Protein AF-R6DGB6-F1 (afdb_monomer)

Sequence (273 aa):
MIRKLSKTEYEQAASLALNVYIQCGAEDFNEEGVKSFKSFIFSEQLMNELVIYGAFEDKNLVGIMGTKHEGKHLSLFFIRKEYQCKGIGKQLFCFAISDCPVDEMSVNSSTYAIRFYQSLGFEKTNEKQCTNGIIYTPMIFKRTTRISSIAPCGMDCALCHAFQNAKKPCPGCRSQSGEVRKSCQNCIILSCDKKKYYCFECSTFPCKRLKTLDARYRTKYNMSMIMNLTFIKEKGEENFLIWQNHKYTCPKCGKLRTVHHDYCIHCKQQKLT

pLDDT: mean 93.47, std 5.71, range [48.5, 98.69]

Radius of gyration: 21.08 Å; Cα contacts (8 Å, |Δi|>4): 459; chains: 1; bounding box: 50×39×64 Å

Structure (mmCIF, N/CA/C/O backbone):
data_AF-R6DGB6-F1
#
_entry.id   AF-R6DGB6-F1
#
loop_
_atom_site.group_PDB
_atom_site.id
_atom_site.type_symbol
_atom_site.label_atom_id
_atom_site.label_alt_id
_atom_site.label_comp_id
_atom_site.label_asym_id
_atom_site.label_entity_id
_atom_site.label_seq_id
_atom_site.pdbx_PDB_ins_code
_atom_site.Cartn_x
_atom_site.Cartn_y
_atom_site.Cartn_z
_atom_site.occupancy
_atom_site.B_iso_or_equiv
_atom_site.auth_seq_id
_atom_site.auth_comp_id
_atom_site.auth_asym_id
_atom_site.auth_atom_id
_atom_site.pdbx_PDB_model_num
ATOM 1 N N . MET A 1 1 ? -10.045 -14.515 -0.232 1.00 92.00 1 MET A N 1
ATOM 2 C CA . MET A 1 1 ? -10.944 -13.557 -0.928 1.00 92.00 1 MET A CA 1
ATOM 3 C C . MET A 1 1 ? -11.081 -12.293 -0.089 1.00 92.00 1 MET A C 1
ATOM 5 O O . MET A 1 1 ? -11.127 -12.417 1.125 1.00 92.00 1 MET A O 1
ATOM 9 N N . ILE A 1 2 ? -11.153 -11.104 -0.696 1.00 96.31 2 ILE A N 1
ATOM 10 C CA . ILE A 1 2 ? -11.447 -9.843 0.009 1.00 96.31 2 ILE A CA 1
ATOM 11 C C . ILE A 1 2 ? -12.678 -9.204 -0.622 1.00 96.31 2 ILE A C 1
ATOM 13 O O . ILE A 1 2 ? -12.795 -9.206 -1.847 1.00 96.31 2 ILE A O 1
ATOM 17 N N . ARG A 1 3 ? -13.589 -8.688 0.207 1.00 97.25 3 ARG A N 1
ATOM 18 C CA . ARG A 1 3 ? -14.784 -7.965 -0.243 1.00 97.25 3 ARG A CA 1
ATOM 19 C C . ARG A 1 3 ? -15.327 -7.035 0.835 1.00 97.25 3 ARG A C 1
ATOM 21 O O . ARG A 1 3 ? -15.003 -7.184 2.011 1.00 97.25 3 ARG A O 1
ATOM 28 N N . LYS A 1 4 ? -16.210 -6.126 0.432 1.00 98.00 4 LYS A N 1
ATOM 29 C CA . LYS A 1 4 ? -17.067 -5.371 1.350 1.00 98.00 4 LYS A CA 1
ATOM 30 C C . LYS A 1 4 ? -18.041 -6.318 2.068 1.00 98.00 4 LYS A C 1
ATOM 32 O O . LYS A 1 4 ? -18.515 -7.294 1.476 1.00 98.00 4 LYS A O 1
ATOM 37 N N . LEU A 1 5 ? -18.285 -6.063 3.348 1.00 98.25 5 LEU A N 1
ATOM 38 C CA . LEU A 1 5 ? -19.237 -6.807 4.168 1.00 98.25 5 LEU A CA 1
ATOM 39 C C . LEU A 1 5 ? -20.630 -6.188 4.064 1.00 98.25 5 LEU A C 1
ATOM 41 O O . LEU A 1 5 ? -20.781 -4.967 3.985 1.00 98.25 5 LEU A O 1
ATOM 45 N N . SER A 1 6 ? -21.644 -7.043 4.089 1.00 97.19 6 SER A N 1
ATOM 46 C CA . SER A 1 6 ? -23.030 -6.639 4.308 1.00 97.19 6 SER A CA 1
ATOM 47 C C . SER A 1 6 ? -23.274 -6.346 5.792 1.00 97.19 6 SER A C 1
ATOM 49 O O . SER A 1 6 ? -22.548 -6.839 6.657 1.00 97.19 6 SER A O 1
ATOM 51 N N . LYS A 1 7 ? -24.315 -5.567 6.110 1.00 95.38 7 LYS A N 1
ATOM 52 C CA . LYS A 1 7 ? -24.651 -5.224 7.504 1.00 95.38 7 LYS A CA 1
ATOM 53 C C . LYS A 1 7 ? -24.936 -6.455 8.371 1.00 95.38 7 LYS A C 1
ATOM 55 O O . LYS A 1 7 ? -24.548 -6.478 9.531 1.00 95.38 7 LYS A O 1
ATOM 60 N N . THR A 1 8 ? -25.499 -7.516 7.793 1.00 96.44 8 THR A N 1
ATOM 61 C CA . THR A 1 8 ? -25.748 -8.795 8.483 1.00 96.44 8 THR A CA 1
ATOM 62 C C . THR A 1 8 ? -24.472 -9.506 8.948 1.00 96.44 8 THR A C 1
ATOM 64 O O . THR A 1 8 ? -24.538 -10.414 9.763 1.00 96.44 8 THR A O 1
ATOM 67 N N . GLU A 1 9 ? -23.298 -9.109 8.448 1.00 97.31 9 GLU A N 1
ATOM 68 C CA . GLU A 1 9 ? -22.001 -9.688 8.825 1.00 97.31 9 GLU A CA 1
ATOM 69 C C . GLU A 1 9 ? -21.253 -8.844 9.876 1.00 97.31 9 GLU A C 1
ATOM 71 O O . GLU A 1 9 ? -20.151 -9.204 10.298 1.00 97.31 9 GLU A O 1
ATOM 76 N N . TYR A 1 10 ? -21.814 -7.707 10.308 1.00 97.56 10 TYR A N 1
ATOM 77 C CA . TYR A 1 10 ? -21.118 -6.764 11.191 1.00 97.56 10 TYR A CA 1
ATOM 78 C C . TYR A 1 10 ? -20.929 -7.315 12.606 1.00 97.56 10 TYR A C 1
ATOM 80 O O . TYR A 1 10 ? -19.899 -7.047 13.221 1.00 97.56 10 TYR A O 1
ATOM 88 N N . GLU A 1 11 ? -21.846 -8.147 13.095 1.00 96.44 11 GLU A N 1
ATOM 89 C CA . GLU A 1 11 ? -21.695 -8.828 14.386 1.00 96.44 11 GLU A CA 1
ATOM 90 C C . GLU A 1 11 ? -20.501 -9.801 14.379 1.00 96.44 11 GLU A C 1
ATOM 92 O O . GLU A 1 11 ? -19.708 -9.850 15.327 1.00 96.44 11 GLU A O 1
ATOM 97 N N . GLN A 1 12 ? -20.297 -10.519 13.267 1.00 97.06 12 GLN A N 1
ATOM 98 C CA . GLN A 1 12 ? -19.131 -11.387 13.087 1.00 97.06 12 GLN A CA 1
ATOM 99 C C . GLN A 1 12 ? -17.833 -10.565 13.037 1.00 97.06 12 GLN A C 1
ATOM 101 O O . GLN A 1 12 ? -16.815 -10.970 13.607 1.00 97.06 12 GLN A O 1
ATOM 106 N N . ALA A 1 13 ? -17.864 -9.397 12.388 1.00 98.00 13 ALA A N 1
ATOM 107 C CA . ALA A 1 13 ? -16.740 -8.467 12.349 1.00 98.00 13 ALA A CA 1
ATOM 108 C C . ALA A 1 13 ? -16.413 -7.900 13.743 1.00 98.00 13 ALA A C 1
ATOM 110 O O . ALA A 1 13 ? -15.252 -7.940 14.148 1.00 98.00 13 ALA A O 1
ATOM 111 N N . ALA A 1 14 ? -17.415 -7.445 14.501 1.00 97.81 14 ALA A N 1
ATOM 112 C CA . ALA A 1 14 ? -17.258 -6.972 15.878 1.00 97.81 14 ALA A CA 1
ATOM 113 C C . ALA A 1 14 ? -16.652 -8.057 16.779 1.00 97.81 14 ALA A C 1
ATOM 115 O O . ALA A 1 14 ? -15.667 -7.816 17.479 1.00 97.81 14 ALA A O 1
ATOM 116 N N . SER A 1 15 ? -17.165 -9.285 16.681 1.00 97.56 15 SER A N 1
ATOM 117 C CA . SER A 1 15 ? -16.638 -10.440 17.413 1.00 97.56 15 SER A CA 1
ATOM 118 C C . SER A 1 15 ? -15.169 -10.722 17.073 1.00 97.56 15 SER A C 1
ATOM 120 O O . SER A 1 15 ? -14.357 -10.978 17.964 1.00 97.56 15 SER A O 1
ATOM 122 N N . LEU A 1 16 ? -14.784 -10.650 15.793 1.00 97.88 16 LEU A N 1
ATOM 123 C CA . LEU A 1 16 ? -13.382 -10.790 15.382 1.00 97.88 16 LEU A CA 1
ATOM 124 C C . LEU A 1 16 ? -12.524 -9.652 15.945 1.00 97.88 16 LEU A C 1
ATOM 126 O O . LEU A 1 16 ? -11.457 -9.919 16.500 1.00 97.88 16 LEU A O 1
ATOM 130 N N . ALA A 1 17 ? -12.991 -8.407 15.829 1.00 97.50 17 ALA A N 1
ATOM 131 C CA . ALA A 1 17 ? -12.290 -7.222 16.312 1.00 97.50 17 ALA A CA 1
ATOM 132 C C . ALA A 1 17 ? -11.988 -7.329 17.808 1.00 97.50 17 ALA A C 1
ATOM 134 O O . ALA A 1 17 ? -10.840 -7.153 18.206 1.00 97.50 17 ALA A O 1
ATOM 135 N N . LEU A 1 18 ? -12.987 -7.694 18.619 1.00 96.75 18 LEU A N 1
ATOM 136 C CA . LEU A 1 18 ? -12.828 -7.865 20.061 1.00 96.75 18 LEU A CA 1
ATOM 137 C C . LEU A 1 18 ? -11.791 -8.932 20.407 1.00 96.75 18 LEU A C 1
ATOM 139 O O . LEU A 1 18 ? -10.918 -8.694 21.239 1.00 96.75 18 LEU A O 1
ATOM 143 N N . ASN A 1 19 ? -11.873 -10.095 19.757 1.00 95.38 19 ASN A N 1
ATOM 144 C CA . ASN A 1 19 ? -10.952 -11.200 20.011 1.00 95.38 19 ASN A CA 1
ATOM 145 C C . ASN A 1 19 ? -9.499 -10.795 19.730 1.00 95.38 19 ASN A C 1
ATOM 147 O O . ASN A 1 19 ? -8.621 -11.030 20.559 1.00 95.38 19 ASN A O 1
ATOM 151 N N . VAL A 1 20 ? -9.242 -10.144 18.591 1.00 95.06 20 VAL A N 1
ATOM 152 C CA . VAL A 1 20 ? -7.889 -9.684 18.242 1.00 95.06 20 VAL A CA 1
ATOM 153 C C . VAL A 1 20 ? -7.446 -8.533 19.146 1.00 95.06 20 VAL A C 1
ATOM 155 O O . VAL A 1 20 ? -6.293 -8.512 19.571 1.00 95.06 20 VAL A O 1
ATOM 158 N N . TYR A 1 21 ? -8.346 -7.603 19.478 1.00 93.31 21 TYR A N 1
ATOM 159 C CA . TYR A 1 21 ? -8.066 -6.487 20.382 1.00 93.31 21 TYR A CA 1
ATOM 160 C C . TYR A 1 21 ? -7.577 -6.991 21.745 1.00 93.31 21 TYR A C 1
ATOM 162 O O . TYR A 1 21 ? -6.499 -6.599 22.183 1.00 93.31 21 TYR A O 1
ATOM 170 N N . ILE A 1 22 ? -8.287 -7.946 22.356 1.00 91.88 22 ILE A N 1
ATOM 171 C CA . ILE A 1 22 ? -7.902 -8.538 23.646 1.00 91.88 22 ILE A CA 1
ATOM 172 C C . ILE A 1 22 ? -6.571 -9.301 23.546 1.00 91.88 22 ILE A C 1
ATOM 174 O O . ILE A 1 22 ? -5.709 -9.151 24.407 1.00 91.88 22 ILE A O 1
ATOM 178 N N . GLN A 1 23 ? -6.378 -10.106 22.498 1.00 89.81 23 GLN A N 1
ATOM 179 C CA . GLN A 1 23 ? -5.191 -10.962 22.369 1.00 89.81 23 GLN A CA 1
ATOM 180 C C . GLN A 1 23 ? -3.901 -10.212 22.011 1.00 89.81 23 GLN A C 1
ATOM 182 O O . GLN A 1 23 ? -2.813 -10.691 22.339 1.00 89.81 23 GLN A O 1
ATOM 187 N N . CYS A 1 24 ? -3.997 -9.099 21.280 1.00 83.75 24 CYS A N 1
ATOM 188 C CA . CYS A 1 24 ? -2.837 -8.415 20.697 1.00 83.75 24 CYS A CA 1
ATOM 189 C C . CYS A 1 24 ? -2.614 -6.993 21.225 1.00 83.75 24 CYS A C 1
ATOM 191 O O . CYS A 1 24 ? -1.554 -6.434 20.960 1.00 83.75 24 CYS A O 1
ATOM 193 N N . GLY A 1 25 ? -3.584 -6.396 21.921 1.00 78.69 25 GLY A N 1
ATOM 194 C CA . GLY A 1 25 ? -3.533 -4.992 22.336 1.00 78.69 25 GLY A CA 1
ATOM 195 C C . GLY A 1 25 ? -3.383 -4.759 23.837 1.00 78.69 25 GLY A C 1
ATOM 196 O O . GLY A 1 25 ? -3.519 -3.619 24.251 1.00 78.69 25 GLY A O 1
ATOM 197 N N . ALA A 1 26 ? -3.123 -5.789 24.649 1.00 81.38 26 ALA A N 1
ATOM 198 C CA . ALA A 1 26 ? -3.177 -5.701 26.115 1.00 81.38 26 ALA A CA 1
ATOM 199 C C . ALA A 1 26 ? -2.292 -4.601 26.742 1.00 81.38 26 ALA A C 1
ATOM 201 O O . ALA A 1 26 ? -2.599 -4.117 27.823 1.00 81.38 26 ALA A O 1
ATOM 202 N N . GLU A 1 27 ? -1.214 -4.185 26.072 1.00 88.38 27 GLU A N 1
ATOM 203 C CA . GLU A 1 27 ? -0.349 -3.081 26.524 1.00 88.38 27 GLU A CA 1
ATOM 204 C C . GLU A 1 27 ? -0.919 -1.684 26.213 1.00 88.38 27 GLU A C 1
ATOM 206 O O . GLU A 1 27 ? -0.436 -0.680 26.735 1.00 88.38 27 GLU A O 1
ATOM 211 N N . ASP A 1 28 ? -1.930 -1.607 25.346 1.00 92.56 28 ASP A N 1
ATOM 212 C CA . ASP A 1 28 ? -2.493 -0.373 24.802 1.00 92.56 28 ASP A CA 1
ATOM 213 C C . ASP A 1 28 ? -3.897 -0.054 25.358 1.00 92.56 28 ASP A C 1
ATOM 215 O O . ASP A 1 28 ? -4.571 0.843 24.852 1.00 92.56 28 ASP A O 1
ATOM 219 N N . PHE A 1 29 ? -4.372 -0.756 26.390 1.00 92.62 29 PHE A N 1
ATOM 220 C CA . PHE A 1 29 ? -5.621 -0.406 27.071 1.00 92.62 29 PHE A CA 1
ATOM 221 C C . PHE A 1 29 ? -5.685 -0.902 28.517 1.00 92.62 29 PHE A C 1
ATOM 223 O O . PHE A 1 29 ? -5.025 -1.866 28.895 1.00 92.62 29 PHE A O 1
ATOM 230 N N . ASN A 1 30 ? -6.537 -0.266 29.319 1.00 92.94 30 ASN A N 1
ATOM 231 C CA . ASN A 1 30 ? -6.947 -0.746 30.641 1.00 92.94 30 ASN A CA 1
ATOM 232 C C . ASN A 1 30 ? -8.402 -1.273 30.607 1.00 92.94 30 ASN A C 1
ATOM 234 O O . ASN A 1 30 ? -9.016 -1.380 29.543 1.00 92.94 30 ASN A O 1
ATOM 238 N N . GLU A 1 31 ? -8.985 -1.590 31.767 1.00 93.75 31 GLU A N 1
ATOM 239 C CA . GLU A 1 31 ? -10.377 -2.064 31.854 1.00 93.75 31 GLU A CA 1
ATOM 240 C C . GLU A 1 31 ? -11.405 -1.077 31.279 1.00 93.75 31 GLU A C 1
ATOM 242 O O . GLU A 1 31 ? -12.382 -1.492 30.652 1.00 93.75 31 GLU A O 1
ATOM 247 N N . GLU A 1 32 ? -11.190 0.225 31.478 1.00 95.81 32 GLU A N 1
ATOM 248 C CA . GLU A 1 32 ? -12.015 1.281 30.890 1.00 95.81 32 GLU A CA 1
ATOM 249 C C . GLU A 1 32 ? -11.895 1.267 29.363 1.00 95.81 32 GLU A C 1
ATOM 251 O O . GLU A 1 32 ? -12.911 1.300 28.674 1.00 95.81 32 GLU A O 1
ATOM 256 N N . GLY A 1 33 ? -10.683 1.106 28.827 1.00 94.94 33 GLY A N 1
ATOM 257 C CA . GLY A 1 33 ? -10.440 0.990 27.391 1.00 94.94 33 GLY A CA 1
ATOM 258 C C . GLY A 1 33 ? -11.156 -0.202 26.761 1.00 94.94 33 GLY A C 1
ATOM 259 O O . GLY A 1 33 ? -11.795 -0.059 25.717 1.00 94.94 33 GLY A O 1
ATOM 260 N N . VAL A 1 34 ? -11.153 -1.360 27.430 1.00 94.62 34 VAL A N 1
ATOM 261 C CA . VAL A 1 34 ? -11.919 -2.538 26.984 1.00 94.62 34 VAL A CA 1
ATOM 262 C C . VAL A 1 34 ? -13.420 -2.250 26.968 1.00 94.62 34 VAL A C 1
ATOM 264 O O . VAL A 1 34 ? -14.096 -2.619 26.005 1.00 94.62 34 VAL A O 1
ATOM 267 N N . LYS A 1 35 ? -13.956 -1.594 28.006 1.00 96.50 35 LYS A N 1
ATOM 268 C CA . LYS A 1 35 ? -15.375 -1.200 28.059 1.00 96.50 35 LYS A CA 1
ATOM 269 C C . LYS A 1 35 ? -15.708 -0.223 26.930 1.00 96.50 35 LYS A C 1
ATOM 271 O O . LYS A 1 35 ? -16.653 -0.472 26.188 1.00 96.50 35 LYS A O 1
ATOM 276 N N . SER A 1 36 ? -14.893 0.813 26.740 1.00 95.88 36 SER A N 1
ATOM 277 C CA . SER A 1 36 ? -15.035 1.808 25.673 1.00 95.88 36 SER A CA 1
ATOM 278 C C . SER A 1 36 ? -15.036 1.168 24.284 1.00 95.88 36 SER A C 1
ATOM 280 O O . SER A 1 36 ? -15.916 1.449 23.469 1.00 95.88 36 SER A O 1
ATOM 282 N N . PHE A 1 37 ? -14.098 0.253 24.017 1.00 96.19 37 PHE A N 1
ATOM 283 C CA . PHE A 1 37 ? -14.026 -0.445 22.735 1.00 96.19 37 PHE A CA 1
ATOM 28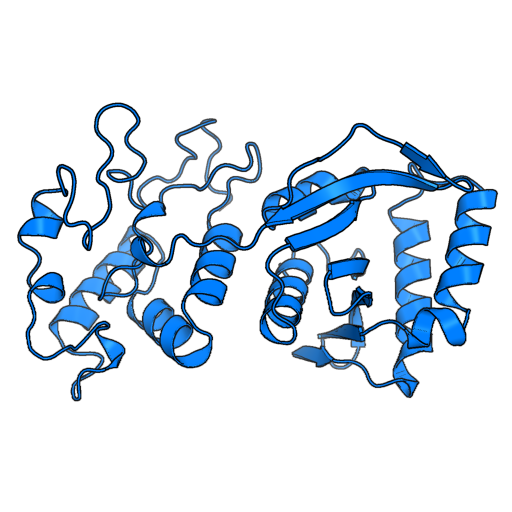4 C C . PHE A 1 37 ? -15.229 -1.371 22.505 1.00 96.19 37 PHE A C 1
ATOM 286 O O . PHE A 1 37 ? -15.792 -1.369 21.411 1.00 96.19 37 PHE A O 1
ATOM 293 N N . LYS A 1 38 ? -15.675 -2.115 23.531 1.00 96.94 38 LYS A N 1
ATOM 294 C CA . LYS A 1 38 ? -16.888 -2.950 23.458 1.00 96.94 38 LYS A CA 1
ATOM 295 C C . LYS A 1 38 ? -18.136 -2.119 23.159 1.00 96.94 38 LYS A C 1
ATOM 297 O O . LYS A 1 38 ? -18.895 -2.485 22.266 1.00 96.94 38 LYS A O 1
ATOM 302 N N . SER A 1 39 ? -18.320 -0.997 23.854 1.00 97.00 39 SER A N 1
ATOM 303 C CA . SER A 1 39 ? -19.445 -0.083 23.615 1.00 97.00 39 SER A CA 1
ATOM 304 C C . SER A 1 39 ? -19.460 0.451 22.183 1.00 97.00 39 SER A C 1
ATOM 306 O O . SER A 1 39 ? -20.529 0.627 21.609 1.00 97.00 39 SER A O 1
ATOM 308 N N . PHE A 1 40 ? -18.287 0.668 21.579 1.00 96.81 40 PHE A N 1
ATOM 309 C CA . PHE A 1 40 ? -18.181 1.056 20.175 1.00 96.81 40 PHE A CA 1
ATOM 310 C C . PHE A 1 40 ? -18.580 -0.077 19.217 1.00 96.81 40 PHE A C 1
ATOM 312 O O . PHE A 1 40 ? -19.495 0.101 18.416 1.00 96.81 40 PHE A O 1
ATOM 319 N N . ILE A 1 41 ? -17.926 -1.241 19.292 1.00 96.81 41 ILE A N 1
ATOM 320 C CA . ILE A 1 41 ? -18.099 -2.317 18.294 1.00 96.81 41 ILE A CA 1
ATOM 321 C C . ILE A 1 41 ? -19.451 -3.037 18.375 1.00 96.81 41 ILE A C 1
ATOM 323 O O . ILE A 1 41 ? -19.840 -3.687 17.409 1.00 96.81 41 ILE A O 1
ATOM 327 N N . PHE A 1 42 ? -20.156 -2.942 19.506 1.00 96.19 42 PHE A N 1
ATOM 328 C CA . PHE A 1 42 ? -21.508 -3.487 19.670 1.00 96.19 42 PHE A CA 1
ATOM 329 C C . PHE A 1 42 ? -22.608 -2.419 19.590 1.00 96.19 42 PHE A C 1
ATOM 331 O O . PHE A 1 42 ? -23.783 -2.744 19.736 1.00 96.19 42 PHE A O 1
ATOM 338 N N . SER A 1 43 ? -22.259 -1.156 19.326 1.00 97.00 43 SER A N 1
ATOM 339 C CA . SER A 1 43 ? -23.247 -0.128 19.002 1.00 97.00 43 SER A CA 1
ATOM 340 C C . SER A 1 43 ? -23.638 -0.235 17.534 1.00 97.00 43 SER A C 1
ATOM 342 O O . SER A 1 43 ? -22.829 0.029 16.644 1.00 97.00 43 SER A O 1
ATOM 344 N N . GLU A 1 44 ? -24.897 -0.588 17.275 1.00 94.38 44 GLU A N 1
ATOM 345 C CA . GLU A 1 44 ? -25.438 -0.656 15.916 1.00 94.38 44 GLU A CA 1
ATOM 346 C C . GLU A 1 44 ? -25.309 0.689 15.191 1.00 94.38 44 GLU A C 1
ATOM 348 O O . GLU A 1 44 ? -24.875 0.725 14.041 1.00 94.38 44 GLU A O 1
ATOM 353 N N . GLN A 1 45 ? -25.610 1.799 15.873 1.00 95.75 45 GLN A N 1
ATOM 354 C CA . GLN A 1 45 ? -25.499 3.145 15.310 1.00 95.75 45 GLN A CA 1
ATOM 355 C C . GLN A 1 45 ? -24.070 3.436 14.833 1.00 95.75 45 GLN A C 1
ATOM 357 O O . GLN A 1 45 ? -23.867 3.769 13.666 1.00 95.75 45 GLN A O 1
ATOM 362 N N . LEU A 1 46 ? -23.076 3.251 15.709 1.00 96.25 46 LEU A N 1
ATOM 363 C CA . LEU A 1 46 ? -21.677 3.569 15.401 1.00 96.25 46 LEU A CA 1
ATOM 364 C C . LEU A 1 46 ? -21.089 2.609 14.364 1.00 96.25 46 LEU A C 1
ATOM 366 O O . LEU A 1 46 ? -20.358 3.029 13.468 1.00 96.25 46 LEU A O 1
ATOM 370 N N . MET A 1 47 ? -21.425 1.320 14.446 1.00 97.25 47 MET A N 1
ATOM 371 C CA . MET A 1 47 ? -21.009 0.342 13.445 1.00 97.25 47 MET A CA 1
ATOM 372 C C . MET A 1 47 ? -21.645 0.637 12.086 1.00 97.25 47 MET A C 1
ATOM 374 O O . MET A 1 47 ? -20.989 0.462 11.059 1.00 97.25 47 MET A O 1
ATOM 378 N N . ASN A 1 48 ? -22.884 1.131 12.043 1.00 95.25 48 ASN A N 1
ATOM 379 C CA . ASN A 1 48 ? -23.565 1.437 10.789 1.00 95.25 48 ASN A CA 1
ATOM 380 C C . ASN A 1 48 ? -22.956 2.616 10.021 1.00 95.25 48 ASN A C 1
ATOM 382 O O . ASN A 1 48 ? -23.032 2.605 8.788 1.00 95.25 48 ASN A O 1
ATOM 386 N N . GLU A 1 49 ? -22.270 3.534 10.701 1.00 96.25 49 GLU A N 1
ATOM 387 C CA . GLU A 1 49 ? -21.465 4.598 10.083 1.00 96.25 49 GLU A CA 1
ATOM 388 C C . GLU A 1 49 ? -20.212 4.066 9.366 1.00 96.25 49 GLU A C 1
ATOM 390 O O . GLU A 1 49 ? -19.616 4.762 8.539 1.00 96.25 49 GLU A O 1
ATOM 395 N N . LEU A 1 50 ? -19.796 2.829 9.661 1.00 97.81 50 LEU A N 1
ATOM 396 C CA . LEU A 1 50 ? -18.617 2.225 9.056 1.00 97.81 50 LEU A CA 1
ATOM 397 C C . LEU A 1 50 ? -18.934 1.567 7.710 1.00 97.81 50 LEU A C 1
ATOM 399 O O . LEU A 1 50 ? -19.924 0.842 7.537 1.00 97.81 50 LEU A O 1
ATOM 403 N N . VAL A 1 51 ? -17.980 1.701 6.793 1.00 98.06 51 VAL A N 1
ATOM 404 C CA . VAL A 1 51 ? -17.785 0.781 5.670 1.00 98.06 51 VAL A CA 1
ATOM 405 C C . VAL A 1 51 ? -16.765 -0.268 6.098 1.00 98.06 51 VAL A C 1
ATOM 407 O O . VAL A 1 51 ? -15.624 0.082 6.395 1.00 98.06 51 VAL A O 1
ATOM 410 N N . ILE A 1 52 ? -17.167 -1.542 6.138 1.00 98.50 52 ILE A N 1
ATOM 411 C CA . ILE A 1 52 ? -16.303 -2.644 6.579 1.00 98.50 52 ILE A CA 1
ATOM 412 C C . ILE A 1 52 ? -15.992 -3.580 5.411 1.00 98.50 52 ILE A C 1
ATOM 414 O O . ILE A 1 52 ? -16.883 -4.033 4.696 1.00 98.50 52 ILE A O 1
ATOM 418 N N . TYR A 1 53 ? -14.714 -3.898 5.250 1.00 98.56 53 TYR A N 1
ATOM 419 C CA . TYR A 1 53 ? -14.186 -4.903 4.339 1.00 98.56 53 TYR A CA 1
ATOM 420 C C . TYR A 1 53 ? -13.709 -6.112 5.138 1.00 98.56 53 TYR A C 1
ATOM 422 O O . TYR A 1 53 ? -13.133 -5.959 6.215 1.00 98.56 53 TYR A O 1
ATOM 430 N N . GLY A 1 54 ? -13.920 -7.310 4.601 1.00 98.38 54 GLY A N 1
ATOM 431 C CA . GLY A 1 54 ? -13.503 -8.572 5.200 1.00 98.38 54 GLY A CA 1
ATOM 432 C C . GLY A 1 54 ? -12.550 -9.351 4.303 1.00 98.38 54 GLY A C 1
ATOM 433 O O . GLY A 1 54 ? -12.711 -9.389 3.079 1.00 98.38 54 GLY A O 1
ATOM 434 N N . ALA A 1 55 ? -11.564 -9.991 4.925 1.00 98.38 55 ALA A N 1
ATOM 435 C CA . ALA A 1 55 ? -10.719 -11.007 4.318 1.00 98.38 55 ALA A CA 1
ATOM 436 C C . ALA A 1 55 ? -11.193 -12.396 4.742 1.00 98.38 55 ALA A C 1
ATOM 438 O O . ALA A 1 55 ? -11.443 -12.641 5.922 1.00 98.38 55 ALA A O 1
ATOM 439 N N . PHE A 1 56 ? -11.266 -13.299 3.769 1.00 97.75 56 PHE A N 1
ATOM 440 C CA . PHE A 1 56 ? -11.779 -14.649 3.934 1.00 97.75 56 PHE A CA 1
ATOM 441 C C . PHE A 1 56 ? -10.794 -15.706 3.439 1.00 97.75 56 PHE A C 1
ATOM 443 O O . PHE A 1 56 ? -10.257 -15.575 2.330 1.00 97.75 56 PHE A O 1
ATOM 450 N N . GLU A 1 57 ? -10.648 -16.775 4.215 1.00 94.88 57 GLU A N 1
ATOM 451 C CA . GLU A 1 57 ? -9.948 -18.017 3.865 1.00 94.88 57 GLU A CA 1
ATOM 452 C C . GLU A 1 57 ? -10.912 -19.187 4.098 1.00 94.88 57 GLU A C 1
ATOM 454 O O . GLU A 1 57 ? -11.506 -19.284 5.168 1.00 94.88 57 GLU A O 1
ATOM 459 N N . ASP A 1 58 ? -11.177 -19.993 3.065 1.00 89.81 58 ASP A N 1
ATOM 460 C CA . ASP A 1 58 ? -12.173 -21.081 3.084 1.00 89.81 58 ASP A CA 1
ATOM 461 C C . ASP A 1 58 ? -13.529 -20.692 3.702 1.00 89.81 58 ASP A C 1
ATOM 463 O O . ASP A 1 58 ? -14.106 -21.406 4.516 1.00 89.81 58 ASP A O 1
ATOM 467 N N . LYS A 1 59 ? -14.046 -19.520 3.297 1.00 89.81 59 LYS A N 1
ATOM 468 C CA . LYS A 1 59 ? -15.282 -18.873 3.796 1.00 89.81 59 LYS A CA 1
ATOM 469 C C . LYS A 1 59 ? -15.219 -18.347 5.237 1.00 89.81 59 LYS A C 1
ATOM 471 O O . LYS A 1 59 ? -16.146 -17.659 5.655 1.00 89.81 59 LYS A O 1
ATOM 476 N N . ASN A 1 60 ? -14.132 -18.570 5.968 1.00 95.12 60 ASN A N 1
ATOM 477 C CA . ASN A 1 60 ? -13.951 -18.037 7.314 1.00 95.12 60 ASN A CA 1
ATOM 478 C C . ASN A 1 60 ? -13.474 -16.589 7.265 1.00 95.12 60 ASN A C 1
ATOM 480 O O . ASN A 1 60 ? -12.515 -16.279 6.560 1.00 95.12 60 ASN A O 1
ATOM 484 N N . LEU A 1 61 ? -14.106 -15.704 8.039 1.00 98.12 61 LEU A N 1
ATOM 485 C CA . LEU A 1 61 ? -13.642 -14.329 8.208 1.00 98.12 61 LEU A CA 1
ATOM 486 C C . LEU A 1 61 ? -12.360 -14.326 9.058 1.00 98.12 61 LEU A C 1
ATOM 488 O O . LEU A 1 61 ? -12.386 -14.623 10.259 1.00 98.12 61 LEU A O 1
ATOM 492 N N . VAL A 1 62 ? -11.234 -13.991 8.428 1.00 98.12 62 VAL A N 1
ATOM 493 C CA . VAL A 1 62 ? -9.893 -14.011 9.041 1.00 98.12 62 VAL A CA 1
ATOM 494 C C . VAL A 1 62 ? -9.341 -12.619 9.339 1.00 98.12 62 VAL A C 1
ATOM 496 O O . VAL A 1 62 ? -8.391 -12.477 10.109 1.00 98.12 62 VAL A O 1
ATOM 499 N N . GLY A 1 63 ? -9.950 -11.574 8.786 1.00 98.38 63 GLY A N 1
ATOM 500 C CA . GLY A 1 63 ? -9.605 -10.202 9.126 1.00 98.38 63 GLY A CA 1
ATOM 501 C C . GLY A 1 63 ? -10.609 -9.189 8.605 1.00 98.38 63 GLY A C 1
ATOM 502 O O . GLY A 1 63 ? -11.376 -9.486 7.691 1.00 98.38 63 GLY A O 1
ATOM 503 N N . ILE A 1 64 ? -10.587 -7.993 9.181 1.00 98.69 64 ILE A N 1
ATOM 504 C CA . ILE A 1 64 ? -11.460 -6.882 8.809 1.00 98.69 64 ILE A CA 1
ATOM 505 C C . ILE A 1 64 ? -10.684 -5.573 8.704 1.00 98.69 64 ILE A C 1
ATOM 507 O O . ILE A 1 64 ? -9.673 -5.384 9.383 1.00 98.69 64 ILE A O 1
ATOM 511 N N . MET A 1 65 ? -11.214 -4.652 7.908 1.00 98.44 65 MET A N 1
ATOM 512 C CA . MET A 1 65 ? -10.846 -3.241 7.901 1.00 98.44 65 MET A CA 1
ATOM 513 C C . MET A 1 65 ? -12.126 -2.404 7.827 1.00 98.44 65 MET A C 1
ATOM 515 O O . MET A 1 65 ? -12.906 -2.572 6.899 1.00 98.44 65 MET A O 1
ATOM 519 N N . GLY A 1 66 ? -12.349 -1.522 8.795 1.00 98.25 66 GLY A N 1
ATOM 520 C CA . GLY A 1 66 ? -13.493 -0.620 8.870 1.00 98.25 66 GLY A CA 1
ATOM 521 C C . GLY A 1 66 ? -13.053 0.835 8.784 1.00 98.25 66 GLY A C 1
ATOM 522 O O . GLY A 1 66 ? -12.160 1.258 9.520 1.00 98.25 66 GLY A O 1
ATOM 523 N N . THR A 1 67 ? -13.694 1.605 7.913 1.00 98.31 67 THR A N 1
ATOM 524 C CA . THR A 1 67 ? -13.439 3.039 7.728 1.00 98.31 67 THR A CA 1
ATOM 525 C C . THR A 1 67 ? -14.699 3.860 7.965 1.00 98.31 67 THR A C 1
ATOM 527 O O . THR A 1 67 ? -15.792 3.406 7.626 1.00 98.31 67 THR A O 1
ATOM 530 N N . LYS A 1 68 ? -14.538 5.088 8.461 1.00 96.50 68 LYS A N 1
ATOM 531 C CA . LYS A 1 68 ? -15.601 6.094 8.598 1.00 96.50 68 LYS A CA 1
ATOM 532 C C . LYS A 1 68 ? -15.224 7.403 7.912 1.00 96.50 68 LYS A C 1
ATOM 534 O O . LYS A 1 68 ? -14.113 7.534 7.394 1.00 96.50 68 LYS A O 1
ATOM 539 N N . HIS A 1 69 ? -16.152 8.361 7.923 1.00 96.19 69 HIS A N 1
ATOM 540 C CA . HIS A 1 69 ? -15.991 9.682 7.302 1.00 96.19 69 HIS A CA 1
ATOM 541 C C . HIS A 1 69 ? -15.576 9.560 5.827 1.00 96.19 69 HIS A C 1
ATOM 543 O O . HIS A 1 69 ? -14.559 10.117 5.418 1.00 96.19 69 HIS A O 1
ATOM 549 N N . GLU A 1 70 ? -16.318 8.754 5.059 1.00 95.19 70 GLU A N 1
ATOM 550 C CA . GLU A 1 70 ? -16.049 8.535 3.626 1.00 95.19 70 GLU A CA 1
ATOM 551 C C . GLU A 1 70 ? -14.618 8.030 3.360 1.00 95.19 70 GLU A C 1
ATOM 553 O O . GLU A 1 70 ? -13.935 8.477 2.447 1.00 95.19 70 GLU A O 1
ATOM 558 N N . GLY A 1 71 ? -14.120 7.130 4.215 1.00 95.88 71 GLY A N 1
ATOM 559 C CA . GLY A 1 71 ? -12.783 6.551 4.071 1.00 95.88 71 GLY A CA 1
ATOM 560 C C . GLY A 1 71 ? -11.651 7.369 4.703 1.00 95.88 71 GLY A C 1
ATOM 561 O O . GLY A 1 71 ? -10.543 6.856 4.829 1.00 95.88 71 GLY A O 1
ATOM 562 N N . LYS A 1 72 ? -11.893 8.604 5.160 1.00 97.62 72 LYS A N 1
ATOM 563 C CA . LYS A 1 72 ? -10.841 9.498 5.693 1.00 97.62 72 LYS A CA 1
ATOM 564 C C . LYS A 1 72 ? -10.284 9.068 7.052 1.00 97.62 72 LYS A C 1
ATOM 566 O O . LYS A 1 72 ? -9.248 9.575 7.490 1.00 97.62 72 LYS A O 1
ATOM 571 N N . HIS A 1 73 ? -10.950 8.147 7.743 1.00 98.31 73 HIS A N 1
ATOM 572 C CA . HIS A 1 73 ? -10.453 7.596 8.997 1.00 98.31 73 HIS A CA 1
ATOM 573 C C . HIS A 1 73 ? -10.634 6.081 9.062 1.00 98.31 73 HIS A C 1
ATOM 575 O O . HIS A 1 73 ? -11.730 5.555 8.854 1.00 98.31 73 HIS A O 1
ATOM 581 N N . LEU A 1 74 ? -9.552 5.383 9.389 1.00 98.25 74 LEU A N 1
ATOM 582 C CA . LEU A 1 74 ? -9.518 3.947 9.612 1.00 98.25 74 LEU A CA 1
ATOM 583 C C . LEU A 1 74 ? -9.833 3.670 11.088 1.00 98.25 74 LEU A C 1
ATOM 585 O O . LEU A 1 74 ? -9.040 3.983 11.973 1.00 98.25 74 LEU A O 1
ATOM 589 N N . SER A 1 75 ? -11.015 3.106 11.341 1.00 97.50 75 SER A N 1
ATOM 590 C CA . SER A 1 75 ? -11.548 2.860 12.689 1.00 97.50 75 SER A CA 1
ATOM 591 C C . SER A 1 75 ? -11.301 1.447 13.201 1.00 97.50 75 SER A C 1
ATOM 593 O O . SER A 1 75 ? -11.110 1.260 14.398 1.00 97.50 75 SER A O 1
ATOM 595 N N . LEU A 1 76 ? -11.321 0.445 12.321 1.00 97.75 76 LEU A N 1
ATOM 596 C CA . LEU A 1 76 ? -11.092 -0.955 12.678 1.00 97.75 76 LEU A CA 1
ATOM 597 C C . LEU A 1 76 ? -10.072 -1.552 11.718 1.00 97.75 76 LEU A C 1
ATOM 599 O O . LEU A 1 76 ? -10.208 -1.387 10.509 1.00 97.75 76 LEU A O 1
ATOM 603 N N . PHE A 1 77 ? -9.079 -2.282 12.223 1.00 97.88 77 PHE A N 1
ATOM 604 C CA . PHE A 1 77 ? -8.189 -3.063 11.367 1.00 97.88 77 PHE A CA 1
ATOM 605 C C . PHE A 1 77 ? -7.568 -4.214 12.140 1.00 97.88 77 PHE A C 1
ATOM 607 O O . PHE A 1 77 ? -6.595 -4.050 12.872 1.00 97.88 77 PHE A O 1
ATOM 614 N N . PHE A 1 78 ? -8.157 -5.393 11.979 1.00 97.56 78 PHE A N 1
ATOM 615 C CA . PHE A 1 78 ? -7.837 -6.550 12.800 1.00 97.56 78 PHE A CA 1
ATOM 616 C C . PHE A 1 78 ? -7.700 -7.784 11.928 1.00 97.56 78 PHE A C 1
ATOM 618 O O . PHE A 1 78 ? -8.610 -8.121 11.178 1.00 97.56 78 PHE A O 1
ATOM 625 N N . ILE A 1 79 ? -6.563 -8.466 12.045 1.00 97.50 79 ILE A N 1
ATOM 626 C CA . ILE A 1 79 ? -6.303 -9.761 11.415 1.00 97.50 79 ILE A CA 1
ATOM 627 C C . ILE A 1 79 ? -6.100 -10.770 12.539 1.00 97.50 79 ILE A C 1
ATOM 629 O O . ILE A 1 79 ? -5.314 -10.505 13.455 1.00 97.50 79 ILE A O 1
ATOM 633 N N . ARG A 1 80 ? -6.783 -11.915 12.465 1.00 96.44 80 ARG A N 1
ATOM 634 C CA . ARG A 1 80 ? -6.591 -13.032 13.399 1.00 96.44 80 ARG A CA 1
ATOM 635 C C . ARG A 1 80 ? -5.109 -13.401 13.494 1.00 96.44 80 ARG A C 1
ATOM 637 O O . ARG A 1 80 ? -4.418 -13.427 12.474 1.00 96.44 80 ARG A O 1
ATOM 644 N N . LYS A 1 81 ? -4.618 -13.657 14.708 1.00 93.06 81 LYS A N 1
ATOM 645 C CA . LYS A 1 81 ? -3.185 -13.783 15.027 1.00 93.06 81 LYS A CA 1
ATOM 646 C C . LYS A 1 81 ? -2.472 -14.822 14.154 1.00 93.06 81 LYS A C 1
ATOM 648 O O . LYS A 1 81 ? -1.413 -14.550 13.600 1.00 93.06 81 LYS A O 1
ATOM 653 N N . GLU A 1 82 ? -3.096 -15.971 13.950 1.00 94.12 82 GLU A N 1
ATOM 654 C CA . GLU A 1 82 ? -2.631 -17.103 13.143 1.00 94.12 82 GLU A CA 1
ATOM 655 C C . GLU A 1 82 ? -2.649 -16.847 11.615 1.00 94.12 82 GLU A C 1
ATOM 657 O O . GLU A 1 82 ? -2.094 -17.616 10.820 1.00 94.12 82 GLU A O 1
ATOM 662 N N . TYR A 1 83 ? -3.230 -15.720 11.195 1.00 94.88 83 TYR A N 1
ATOM 663 C CA . TYR A 1 83 ? -3.272 -15.240 9.812 1.00 94.88 83 TYR A CA 1
ATOM 664 C C . TYR A 1 83 ? -2.440 -13.959 9.593 1.00 94.88 83 TYR A C 1
ATOM 666 O O . TYR A 1 83 ? -2.352 -13.444 8.473 1.00 94.88 83 TYR A O 1
ATOM 674 N N . GLN A 1 84 ? -1.785 -13.440 10.636 1.00 91.31 84 GLN A N 1
ATOM 675 C CA . GLN A 1 84 ? -0.870 -12.302 10.524 1.00 91.31 84 GLN A CA 1
ATOM 676 C C . GLN A 1 84 ? 0.418 -12.685 9.781 1.00 91.31 84 GLN A C 1
ATOM 678 O O . GLN A 1 84 ? 0.725 -13.855 9.569 1.00 91.31 84 GLN A O 1
ATOM 683 N N . CYS A 1 85 ? 1.161 -11.678 9.312 1.00 86.44 85 CYS A N 1
ATOM 684 C CA . CYS A 1 85 ? 2.397 -11.839 8.528 1.00 86.44 85 CYS A CA 1
ATOM 685 C C . CYS A 1 85 ? 2.254 -12.587 7.182 1.00 86.44 85 CYS A C 1
ATOM 687 O O . CYS A 1 85 ? 3.240 -12.727 6.466 1.00 86.44 85 CYS A O 1
ATOM 689 N N . LYS A 1 86 ? 1.034 -12.957 6.765 1.00 89.25 86 LYS A N 1
ATOM 690 C CA . LYS A 1 86 ? 0.724 -13.579 5.459 1.00 89.25 86 LYS A CA 1
ATOM 691 C C . LYS A 1 86 ? 0.329 -12.576 4.360 1.00 89.25 86 LYS A C 1
ATOM 693 O O . LYS A 1 86 ? -0.144 -12.949 3.295 1.00 89.25 86 LYS A O 1
ATOM 698 N N . GLY A 1 87 ? 0.474 -11.273 4.620 1.00 87.81 87 GLY A N 1
ATOM 699 C CA . GLY A 1 87 ? 0.136 -10.205 3.667 1.00 87.81 87 GLY A CA 1
ATOM 700 C C . GLY A 1 87 ? -1.352 -9.830 3.584 1.00 87.81 87 GLY A C 1
ATOM 701 O O . GLY A 1 87 ? -1.692 -8.916 2.838 1.00 87.81 87 GLY A O 1
ATOM 702 N N . ILE A 1 88 ? -2.230 -10.455 4.376 1.00 94.06 88 ILE A N 1
ATOM 703 C CA . ILE A 1 88 ? -3.688 -10.233 4.335 1.00 94.06 88 ILE A CA 1
ATOM 704 C C . ILE A 1 88 ? -4.066 -8.784 4.662 1.00 94.06 88 ILE A C 1
ATOM 706 O O . ILE A 1 88 ? -4.797 -8.163 3.896 1.00 94.06 88 ILE A O 1
ATOM 710 N N . GLY A 1 89 ? -3.532 -8.211 5.749 1.00 93.88 89 GLY A N 1
ATOM 711 C CA . GLY A 1 89 ? -3.809 -6.812 6.101 1.00 93.88 89 GLY A CA 1
ATOM 712 C C . GLY A 1 89 ? -3.430 -5.852 4.971 1.00 93.88 89 GLY A C 1
ATOM 713 O O . GLY A 1 89 ? -4.200 -4.983 4.589 1.00 93.88 89 GLY A O 1
ATOM 714 N N . LYS A 1 90 ? -2.287 -6.081 4.325 1.00 88.50 90 LYS A N 1
ATOM 715 C CA . LYS A 1 90 ? -1.847 -5.267 3.186 1.00 88.50 90 LYS A CA 1
ATOM 716 C C . LYS A 1 90 ? -2.806 -5.359 1.995 1.00 88.50 90 LYS A C 1
ATOM 718 O O . LYS A 1 90 ? -3.113 -4.339 1.385 1.00 88.50 90 LYS A O 1
ATOM 723 N N . GLN A 1 91 ? -3.316 -6.554 1.695 1.00 90.06 91 GLN A N 1
ATOM 724 C CA . GLN A 1 91 ? -4.320 -6.736 0.646 1.00 90.06 91 GLN A CA 1
ATOM 725 C C . GLN A 1 91 ? -5.655 -6.056 0.998 1.00 90.06 91 GLN A C 1
ATOM 727 O O . GLN A 1 91 ? -6.248 -5.429 0.125 1.00 90.06 91 GLN A O 1
ATOM 732 N N . LEU A 1 92 ? -6.098 -6.125 2.262 1.00 95.50 92 LEU A N 1
ATOM 733 C CA . LEU A 1 92 ? -7.305 -5.435 2.742 1.00 95.50 92 LEU A CA 1
ATOM 734 C C . LEU A 1 92 ? -7.201 -3.924 2.548 1.00 95.50 92 LEU A C 1
ATOM 736 O O . LEU A 1 92 ? -8.104 -3.322 1.975 1.00 95.50 92 LEU A O 1
ATOM 740 N N . PHE A 1 93 ? -6.073 -3.339 2.953 1.00 94.12 93 PHE A N 1
ATOM 741 C CA . PHE A 1 93 ? -5.816 -1.914 2.772 1.00 94.12 93 PHE A CA 1
ATOM 742 C C . PHE A 1 93 ? -5.856 -1.512 1.295 1.00 94.12 93 PHE A C 1
ATOM 744 O O . PHE A 1 93 ? -6.575 -0.584 0.935 1.00 94.12 93 PHE A O 1
ATOM 751 N N . CYS A 1 94 ? -5.150 -2.249 0.427 1.00 88.56 94 CYS A N 1
ATOM 752 C CA . CYS A 1 94 ? -5.133 -1.973 -1.014 1.00 88.56 94 CYS A CA 1
ATOM 753 C C . CYS A 1 94 ? -6.524 -2.082 -1.650 1.00 88.56 94 CYS A C 1
ATOM 755 O O . CYS A 1 94 ? -6.852 -1.302 -2.539 1.00 88.56 94 CYS A O 1
ATOM 757 N N . PHE A 1 95 ? -7.339 -3.040 -1.206 1.00 91.31 95 PHE A N 1
ATOM 758 C CA . PHE A 1 95 ? -8.715 -3.166 -1.673 1.00 91.31 95 PHE A CA 1
ATOM 759 C C . PHE A 1 95 ? -9.554 -1.961 -1.233 1.00 91.31 95 PHE A C 1
ATOM 761 O O . PHE A 1 95 ? -10.179 -1.317 -2.069 1.00 91.31 95 PHE A O 1
ATOM 768 N N . ALA A 1 96 ? -9.520 -1.616 0.057 1.00 93.31 96 ALA A N 1
ATOM 769 C CA . ALA A 1 96 ? -10.341 -0.553 0.631 1.00 93.31 96 ALA A CA 1
ATOM 770 C C . ALA A 1 96 ? -10.061 0.824 0.008 1.00 93.31 96 ALA A C 1
ATOM 772 O O . ALA A 1 96 ? -10.993 1.533 -0.354 1.00 93.31 96 ALA A O 1
ATOM 773 N N . ILE A 1 97 ? -8.789 1.188 -0.175 1.00 90.56 97 ILE A N 1
ATOM 774 C CA . ILE A 1 97 ? -8.398 2.480 -0.773 1.00 90.56 97 ILE A CA 1
ATOM 775 C C . ILE A 1 97 ? -8.576 2.535 -2.297 1.00 90.56 97 ILE A C 1
ATOM 777 O O . ILE A 1 97 ? -8.456 3.614 -2.880 1.00 90.56 97 ILE A O 1
ATOM 781 N N . SER A 1 98 ? -8.786 1.381 -2.940 1.00 86.75 98 SER A N 1
ATOM 782 C CA . SER A 1 98 ? -9.165 1.295 -4.350 1.00 86.75 98 SER A CA 1
ATOM 783 C C . SER A 1 98 ? -10.679 1.387 -4.525 1.00 86.75 98 SER A C 1
ATOM 785 O O . SER A 1 98 ? -11.116 1.924 -5.535 1.00 86.75 98 SER A O 1
ATOM 787 N N . ASP A 1 99 ? -11.458 0.837 -3.589 1.00 91.12 99 ASP A N 1
ATOM 788 C CA . ASP A 1 99 ? -12.927 0.910 -3.581 1.00 91.12 99 ASP A CA 1
ATOM 789 C C . ASP A 1 99 ? -13.414 2.308 -3.175 1.00 91.12 99 ASP A C 1
ATOM 791 O O . ASP A 1 99 ? -14.315 2.864 -3.795 1.00 91.12 99 ASP A O 1
ATOM 795 N N . CYS A 1 100 ? -12.765 2.913 -2.175 1.00 91.44 100 CYS A N 1
ATOM 796 C CA . CYS A 1 100 ? -13.049 4.260 -1.689 1.00 91.44 100 CYS A CA 1
ATOM 797 C C . CYS A 1 100 ? -11.750 5.089 -1.644 1.00 91.44 100 CYS A C 1
ATOM 799 O O . CYS A 1 100 ? -11.053 5.112 -0.623 1.00 91.44 100 CYS A O 1
ATOM 801 N N . PRO A 1 101 ? -11.365 5.723 -2.769 1.00 89.88 101 PRO A N 1
ATOM 802 C CA . PRO A 1 101 ? -10.157 6.532 -2.834 1.00 89.88 101 PRO A CA 1
ATOM 803 C C . PRO A 1 101 ? -10.234 7.779 -1.951 1.00 89.88 101 PRO A C 1
ATOM 805 O O . PRO A 1 101 ? -11.210 8.518 -1.979 1.00 89.88 101 PRO A O 1
ATOM 808 N N . VAL A 1 102 ? -9.158 8.028 -1.205 1.00 91.94 102 VAL A N 1
ATOM 809 C CA . VAL A 1 102 ? -8.961 9.227 -0.380 1.00 91.94 102 VAL A CA 1
ATOM 810 C C . VAL A 1 102 ? -7.532 9.736 -0.524 1.00 91.94 102 VAL A C 1
ATOM 812 O O . VAL A 1 102 ? -6.601 8.925 -0.590 1.00 91.94 102 VAL A O 1
ATOM 815 N N . ASP A 1 103 ? -7.354 11.057 -0.554 1.00 91.38 103 ASP A N 1
ATOM 816 C CA . ASP A 1 103 ? -6.030 11.693 -0.594 1.00 91.38 103 ASP A CA 1
ATOM 817 C C . ASP A 1 103 ? -5.284 11.528 0.727 1.00 91.38 103 ASP A C 1
ATOM 819 O O . ASP A 1 103 ? -4.076 11.292 0.745 1.00 91.38 103 ASP A O 1
ATOM 823 N N . GLU A 1 104 ? -6.016 11.597 1.838 1.00 94.88 104 GLU A N 1
ATOM 824 C CA . GLU A 1 104 ? -5.478 11.418 3.178 1.00 94.88 104 GLU A CA 1
ATOM 825 C C . GLU A 1 104 ? -6.379 10.502 4.011 1.00 94.88 104 GLU A C 1
ATOM 827 O O . GLU A 1 104 ? -7.608 10.550 3.921 1.00 94.88 104 GLU A O 1
ATOM 832 N N . MET A 1 105 ? -5.757 9.657 4.833 1.00 97.31 105 MET A N 1
ATOM 833 C CA . MET A 1 105 ? -6.447 8.759 5.757 1.00 97.31 105 MET A CA 1
ATOM 834 C C . MET A 1 105 ? -5.748 8.772 7.109 1.00 97.31 105 MET A C 1
ATOM 836 O O . MET A 1 105 ? -4.550 8.515 7.196 1.00 97.31 105 MET A O 1
ATOM 840 N N . SER A 1 106 ? -6.498 9.025 8.174 1.00 98.50 106 SER A N 1
ATOM 841 C CA . SER A 1 106 ? -5.986 8.985 9.547 1.00 98.50 106 SER A CA 1
ATOM 842 C C . SER A 1 106 ? -6.232 7.633 10.212 1.00 98.50 106 SER A C 1
ATOM 844 O O . SER A 1 106 ? -7.178 6.919 9.873 1.00 98.50 106 SER A O 1
ATOM 846 N N . VAL A 1 107 ? -5.391 7.289 11.185 1.00 98.50 107 VAL A N 1
ATOM 847 C CA . VAL A 1 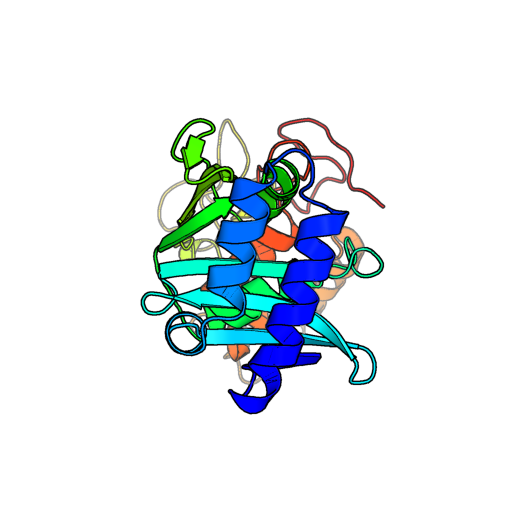107 ? -5.582 6.137 12.070 1.00 98.50 107 VAL A CA 1
ATOM 848 C C . VAL A 1 107 ? -5.008 6.422 13.454 1.00 98.50 107 VAL A C 1
ATOM 850 O O . VAL A 1 107 ? -3.960 7.054 13.588 1.00 98.50 107 VAL A O 1
ATOM 853 N N . ASN A 1 108 ? -5.670 5.901 14.482 1.00 97.62 108 ASN A N 1
ATOM 854 C CA . ASN A 1 108 ? -5.125 5.821 15.832 1.00 97.62 108 ASN A CA 1
ATOM 855 C C . ASN A 1 108 ? -4.518 4.426 16.018 1.00 97.62 108 ASN A C 1
ATOM 857 O O . ASN A 1 108 ? -5.227 3.455 16.273 1.00 97.62 108 ASN A O 1
ATOM 861 N N . SER A 1 109 ? -3.205 4.305 15.812 1.00 96.75 109 SER A N 1
ATOM 862 C CA . SER A 1 109 ? -2.514 3.012 15.832 1.00 96.75 109 SER A CA 1
ATOM 863 C C . SER A 1 109 ? -2.244 2.542 17.258 1.00 96.75 109 SER A C 1
ATOM 865 O O . SER A 1 109 ? -1.675 3.293 18.048 1.00 96.75 109 SER A O 1
ATOM 867 N N . SER A 1 110 ? -2.507 1.264 17.541 1.00 94.75 110 SER A N 1
ATOM 868 C CA . SER A 1 110 ? -1.905 0.576 18.691 1.00 94.75 110 SER A CA 1
ATOM 869 C C . SER A 1 110 ? -0.377 0.578 18.573 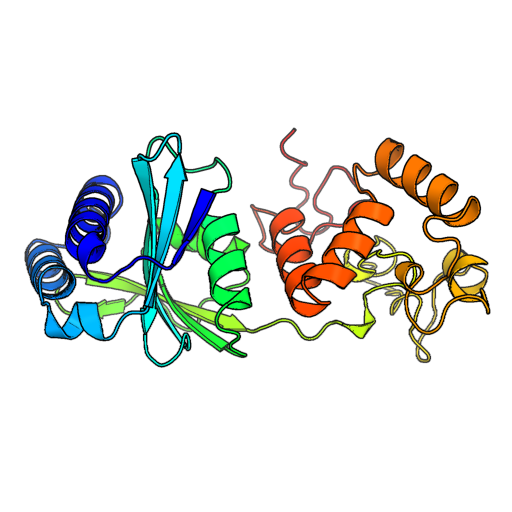1.00 94.75 110 SER A C 1
ATOM 871 O O . SER A 1 110 ? 0.159 0.639 17.456 1.00 94.75 110 SER A O 1
ATOM 873 N N . THR A 1 111 ? 0.344 0.491 19.693 1.00 91.81 111 THR A N 1
ATOM 874 C CA . THR A 1 111 ? 1.815 0.433 19.708 1.00 91.81 111 THR A CA 1
ATOM 875 C C . THR A 1 111 ? 2.308 -0.753 18.873 1.00 91.81 111 THR A C 1
ATOM 877 O O . THR A 1 111 ? 3.241 -0.612 18.076 1.00 91.81 111 THR A O 1
ATOM 880 N N . TYR A 1 112 ? 1.609 -1.888 18.970 1.00 89.31 112 TYR A N 1
ATOM 881 C CA . TYR A 1 112 ? 1.877 -3.108 18.204 1.00 89.31 112 TYR A CA 1
ATOM 882 C C . TYR A 1 112 ? 1.833 -2.897 16.677 1.00 89.31 112 TYR A C 1
ATOM 884 O O . TYR A 1 112 ? 2.662 -3.433 15.937 1.00 89.31 112 TYR A O 1
ATOM 892 N N . ALA A 1 113 ? 0.890 -2.089 16.182 1.00 92.44 113 ALA A N 1
ATOM 893 C CA . ALA A 1 113 ? 0.627 -1.946 14.751 1.00 92.44 113 ALA A CA 1
ATOM 894 C C . ALA A 1 113 ? 1.425 -0.825 14.060 1.00 92.44 113 ALA A C 1
ATOM 896 O O . ALA A 1 113 ? 1.395 -0.736 12.831 1.00 92.44 113 ALA A O 1
ATOM 897 N N . ILE A 1 114 ? 2.194 -0.006 14.792 1.00 92.19 114 ILE A N 1
ATOM 898 C CA . ILE A 1 114 ? 2.914 1.151 14.217 1.00 92.19 114 ILE A CA 1
ATOM 899 C C . ILE A 1 114 ? 3.782 0.735 13.024 1.00 92.19 114 ILE A C 1
ATOM 901 O O . ILE A 1 114 ? 3.741 1.364 11.966 1.00 92.19 114 ILE A O 1
ATOM 905 N N . ARG A 1 115 ? 4.559 -0.349 13.157 1.00 88.94 115 ARG A N 1
ATOM 906 C CA . ARG A 1 115 ? 5.431 -0.837 12.071 1.00 88.94 115 ARG A CA 1
ATOM 907 C C . ARG A 1 115 ? 4.641 -1.313 10.857 1.00 88.94 115 ARG A C 1
ATOM 909 O O . ARG A 1 115 ? 5.086 -1.126 9.725 1.00 88.94 115 ARG A O 1
ATOM 916 N N . PHE A 1 116 ? 3.470 -1.898 11.086 1.00 90.44 116 PHE A N 1
ATOM 917 C CA . PHE A 1 116 ? 2.573 -2.301 10.016 1.00 90.44 116 PHE A CA 1
ATOM 918 C C . PHE A 1 116 ? 2.042 -1.079 9.255 1.00 90.44 116 PHE A C 1
ATOM 920 O O . PHE A 1 116 ? 2.207 -1.030 8.035 1.00 90.44 116 PHE A O 1
ATOM 927 N N . TYR A 1 117 ? 1.523 -0.060 9.943 1.00 93.19 117 TYR A N 1
ATOM 928 C CA . TYR A 1 117 ? 1.042 1.169 9.299 1.00 93.19 117 TYR A CA 1
ATOM 929 C C . TYR A 1 117 ? 2.157 1.931 8.576 1.00 93.19 117 TYR A C 1
ATOM 931 O O . TYR A 1 117 ? 1.967 2.349 7.435 1.00 93.19 117 TYR A O 1
ATOM 939 N N . GLN A 1 118 ? 3.361 2.008 9.152 1.00 88.12 118 GLN A N 1
ATOM 940 C CA . GLN A 1 118 ? 4.537 2.549 8.455 1.00 88.12 118 GLN A CA 1
ATOM 941 C C . GLN A 1 118 ? 4.825 1.805 7.144 1.00 88.12 118 GLN A C 1
ATOM 943 O O . GLN A 1 118 ? 5.157 2.422 6.135 1.00 88.12 118 GLN A O 1
ATOM 948 N N . SER A 1 119 ? 4.648 0.479 7.118 1.00 81.31 119 SER A N 1
ATOM 949 C CA . SER A 1 119 ? 4.822 -0.311 5.892 1.00 81.31 119 SER A CA 1
ATOM 950 C C . SER A 1 119 ? 3.754 -0.044 4.822 1.00 81.31 119 SER A C 1
ATOM 952 O O . SER A 1 119 ? 3.997 -0.321 3.647 1.00 81.31 119 SER A O 1
ATOM 954 N N . LEU A 1 120 ? 2.595 0.495 5.217 1.00 85.69 120 LEU A N 1
ATOM 955 C CA . LEU A 1 120 ? 1.526 0.944 4.320 1.00 85.69 120 LEU A CA 1
ATOM 956 C C . LEU A 1 120 ? 1.716 2.397 3.850 1.00 85.69 120 LEU A C 1
ATOM 958 O O . LEU A 1 120 ? 0.962 2.856 2.997 1.00 85.69 120 LEU A O 1
ATOM 962 N N . GLY A 1 121 ? 2.725 3.106 4.367 1.00 85.19 121 GLY A N 1
ATOM 963 C CA . GLY A 1 121 ? 2.994 4.509 4.043 1.00 85.19 121 GLY A CA 1
ATOM 964 C C . GLY A 1 121 ? 2.358 5.514 5.004 1.00 85.19 121 GLY A C 1
ATOM 965 O O . GLY A 1 121 ? 2.270 6.687 4.660 1.00 85.19 121 GLY A O 1
ATOM 966 N N . PHE A 1 122 ? 1.906 5.079 6.184 1.00 92.44 122 PHE A N 1
ATOM 967 C CA . PHE A 1 122 ? 1.498 6.009 7.233 1.00 92.44 122 PHE A CA 1
ATOM 968 C C . PHE A 1 122 ? 2.712 6.578 7.970 1.00 92.44 122 PHE A C 1
ATOM 970 O O . PHE A 1 122 ? 3.668 5.864 8.289 1.00 92.44 122 PHE A O 1
ATOM 977 N N . GLU A 1 123 ? 2.616 7.841 8.351 1.00 92.88 123 GLU A N 1
ATOM 978 C CA . GLU A 1 123 ? 3.595 8.544 9.172 1.00 92.88 123 GLU A CA 1
ATOM 979 C C . GLU A 1 123 ? 2.949 8.985 10.486 1.00 92.88 123 GLU A C 1
ATOM 981 O O . GLU A 1 123 ? 1.746 9.233 10.541 1.00 92.88 123 GLU A O 1
ATOM 986 N N . LYS A 1 124 ? 3.731 9.053 11.568 1.00 96.38 124 LYS A N 1
ATOM 987 C CA . LYS A 1 124 ? 3.229 9.557 12.853 1.00 96.38 124 LYS A CA 1
ATOM 988 C C . LYS A 1 124 ? 2.975 11.057 12.741 1.00 96.38 124 LYS A C 1
ATOM 990 O O . LYS A 1 124 ? 3.837 11.767 12.231 1.00 96.38 124 LYS A O 1
ATOM 995 N N . THR A 1 125 ? 1.849 11.532 13.261 1.00 97.69 125 THR A N 1
ATOM 996 C CA . THR A 1 125 ? 1.569 12.978 13.335 1.00 97.69 125 THR A CA 1
ATOM 997 C C . THR A 1 125 ? 1.850 13.545 14.720 1.00 97.69 125 THR A C 1
ATOM 999 O O . THR A 1 125 ? 2.199 14.714 14.846 1.00 97.69 125 THR A O 1
ATOM 1002 N N . ASN A 1 126 ? 1.726 12.716 15.759 1.00 96.44 126 ASN A N 1
ATOM 1003 C CA . ASN A 1 126 ? 1.906 13.104 17.153 1.00 96.44 126 ASN A CA 1
ATOM 1004 C C . ASN A 1 126 ? 2.554 11.966 17.953 1.00 96.44 126 ASN A C 1
ATOM 1006 O O . ASN A 1 126 ? 2.628 10.818 17.503 1.00 96.44 126 ASN A O 1
ATOM 1010 N N . GLU A 1 127 ? 2.989 12.301 19.167 1.00 95.44 127 GLU A N 1
ATOM 1011 C CA . GLU A 1 127 ? 3.385 11.324 20.178 1.00 95.44 127 GLU A CA 1
ATOM 1012 C C . GLU A 1 127 ? 2.193 10.490 20.672 1.00 95.44 127 GLU A C 1
ATOM 1014 O O . GLU A 1 127 ? 1.032 10.753 20.347 1.00 95.44 127 GLU A O 1
ATOM 1019 N N . LYS A 1 128 ? 2.501 9.457 21.460 1.00 96.19 128 LYS A N 1
ATOM 1020 C CA . LYS A 1 128 ? 1.521 8.567 22.091 1.00 96.19 128 LYS A CA 1
ATOM 1021 C C . LYS A 1 128 ? 0.497 9.362 22.921 1.00 96.19 128 LYS A C 1
ATOM 1023 O O . LYS A 1 128 ? 0.869 10.236 23.699 1.00 96.19 128 LYS A O 1
ATOM 1028 N N . GLN A 1 129 ? -0.780 9.018 22.779 1.00 97.62 129 GLN A N 1
ATOM 1029 C CA . GLN A 1 129 ? -1.923 9.611 23.479 1.00 97.62 129 GLN A CA 1
ATOM 1030 C C . GLN A 1 129 ? -2.710 8.534 24.233 1.00 97.62 129 GLN A C 1
ATOM 1032 O O . GLN A 1 129 ? -2.573 7.346 23.941 1.00 97.62 129 GLN A O 1
ATOM 1037 N N . CYS A 1 130 ? -3.539 8.956 25.188 1.00 96.12 130 CYS A N 1
ATOM 1038 C CA . CYS A 1 130 ? -4.483 8.100 25.899 1.00 96.12 130 CYS A CA 1
ATOM 1039 C C . CYS A 1 130 ? -5.851 8.788 25.957 1.00 96.12 130 CYS A C 1
ATOM 1041 O O . CYS A 1 130 ? -5.939 9.970 26.291 1.00 96.12 130 CYS A O 1
ATOM 1043 N N . THR A 1 131 ? -6.922 8.075 25.620 1.00 95.12 131 THR A N 1
ATOM 1044 C CA . THR A 1 131 ? -8.301 8.573 25.732 1.00 95.12 131 THR A CA 1
ATOM 1045 C C . THR A 1 131 ? -9.218 7.426 26.127 1.00 95.12 131 THR A C 1
ATOM 1047 O O . THR A 1 131 ? -9.160 6.360 25.517 1.00 95.12 131 THR A O 1
ATOM 1050 N N . ASN A 1 132 ? -10.049 7.639 27.152 1.00 94.31 132 ASN A N 1
ATOM 1051 C CA . ASN A 1 132 ? -11.001 6.657 27.690 1.00 94.31 132 ASN A CA 1
ATOM 1052 C C . ASN A 1 132 ? -10.370 5.277 27.951 1.00 94.31 132 ASN A C 1
ATOM 1054 O O . ASN A 1 132 ? -10.920 4.241 27.570 1.00 94.31 132 ASN A O 1
ATOM 1058 N N . GLY A 1 133 ? -9.155 5.275 28.506 1.00 94.31 133 GLY A N 1
ATOM 1059 C CA . GLY A 1 133 ? -8.410 4.056 28.810 1.00 94.31 133 GLY A CA 1
ATOM 1060 C C . GLY A 1 133 ? -7.757 3.351 27.615 1.00 94.31 133 GLY A C 1
ATOM 1061 O O . GLY A 1 133 ? -7.249 2.247 27.797 1.00 94.31 133 GLY A O 1
ATOM 1062 N N . ILE A 1 134 ? -7.752 3.948 26.416 1.00 94.88 134 ILE A N 1
ATOM 1063 C CA . ILE A 1 134 ? -7.110 3.407 25.206 1.00 94.88 134 ILE A CA 1
ATOM 1064 C C . ILE A 1 134 ? -5.895 4.257 24.836 1.00 94.88 134 ILE A C 1
ATOM 1066 O O . ILE A 1 134 ? -6.007 5.464 24.621 1.00 94.88 134 ILE A O 1
ATOM 1070 N N . ILE A 1 135 ? -4.744 3.607 24.706 1.00 96.06 135 ILE A N 1
ATOM 1071 C CA . ILE A 1 135 ? -3.476 4.191 24.286 1.00 96.06 135 ILE A CA 1
ATOM 1072 C C . ILE A 1 135 ? -3.316 4.015 22.775 1.00 96.06 135 ILE A C 1
ATOM 1074 O O . ILE A 1 135 ? -3.533 2.936 22.225 1.00 96.06 135 ILE A O 1
ATOM 1078 N N . TYR A 1 136 ? -2.904 5.073 22.085 1.00 97.12 136 TYR A N 1
ATOM 1079 C CA . TYR A 1 136 ? -2.672 5.026 20.644 1.00 97.12 136 TYR A CA 1
ATOM 1080 C C . TYR A 1 136 ? -1.632 6.053 20.196 1.00 97.12 136 TYR A C 1
ATOM 1082 O O . TYR A 1 136 ? -1.299 6.998 20.904 1.00 97.12 136 TYR A O 1
ATOM 1090 N N . THR A 1 137 ? -1.104 5.874 18.990 1.00 97.88 137 THR A N 1
ATOM 1091 C CA . THR A 1 137 ? -0.280 6.866 18.290 1.00 97.88 137 THR A CA 1
ATOM 1092 C C . THR A 1 137 ? -1.024 7.331 17.038 1.00 97.88 137 THR A C 1
ATOM 1094 O O . THR A 1 137 ? -1.295 6.495 16.169 1.00 97.88 137 THR A O 1
ATOM 1097 N N . PRO A 1 138 ? -1.360 8.628 16.916 1.00 98.44 138 PRO A N 1
ATOM 1098 C CA . PRO A 1 138 ? -1.955 9.182 15.703 1.00 98.44 138 PRO A CA 1
ATOM 1099 C C . PRO A 1 138 ? -1.019 9.060 14.501 1.00 98.44 138 PRO A C 1
ATOM 1101 O O . PRO A 1 138 ? 0.172 9.390 14.576 1.00 98.44 138 PRO A O 1
ATOM 1104 N N . MET A 1 139 ? -1.555 8.586 13.381 1.00 98.31 139 MET A N 1
ATOM 1105 C CA . MET A 1 139 ? -0.823 8.453 12.128 1.00 98.31 139 MET A CA 1
ATOM 1106 C C . MET A 1 139 ? -1.677 8.884 10.934 1.00 98.31 139 MET A C 1
ATOM 1108 O O . MET A 1 139 ? -2.903 8.762 10.954 1.00 98.31 139 MET A O 1
ATOM 1112 N N . ILE A 1 140 ? -1.016 9.342 9.872 1.00 97.62 140 ILE A N 1
ATOM 1113 C CA . ILE A 1 140 ? -1.645 9.777 8.624 1.00 97.62 140 ILE A CA 1
ATOM 1114 C C . ILE A 1 140 ? -1.012 9.060 7.432 1.00 97.62 140 ILE A C 1
ATOM 1116 O O . ILE A 1 140 ? 0.208 8.981 7.312 1.00 97.62 140 ILE A O 1
ATOM 1120 N N . PHE A 1 141 ? -1.846 8.533 6.548 1.00 93.56 141 PHE A N 1
ATOM 1121 C CA . PHE A 1 141 ? -1.475 8.105 5.210 1.00 93.56 141 PHE A CA 1
ATOM 1122 C C . PHE A 1 141 ? -1.788 9.232 4.242 1.00 93.56 141 PHE A C 1
ATOM 1124 O O . PHE A 1 141 ? -2.884 9.789 4.281 1.00 93.56 141 PHE A O 1
ATOM 1131 N N . LYS A 1 142 ? -0.841 9.516 3.351 1.00 90.06 142 LYS A N 1
ATOM 1132 C CA . LYS A 1 142 ? -1.036 10.426 2.226 1.00 90.06 142 LYS A CA 1
ATOM 1133 C C . LYS A 1 142 ? -0.864 9.656 0.931 1.00 90.06 142 LYS A C 1
ATOM 1135 O O . LYS A 1 142 ? 0.150 8.981 0.717 1.00 90.06 142 LYS A O 1
ATOM 1140 N N . ARG A 1 143 ? -1.856 9.755 0.056 1.00 84.75 143 ARG A N 1
ATOM 1141 C CA . ARG A 1 143 ? -1.846 9.124 -1.257 1.00 84.75 143 ARG A CA 1
ATOM 1142 C C . ARG A 1 143 ? -0.662 9.656 -2.059 1.00 84.75 143 ARG A C 1
ATOM 1144 O O . ARG A 1 143 ? -0.466 10.857 -2.214 1.00 84.75 143 ARG A O 1
ATOM 1151 N N . THR A 1 144 ? 0.184 8.743 -2.533 1.00 74.19 144 THR A N 1
ATOM 1152 C CA . THR A 1 144 ? 1.399 9.120 -3.262 1.00 74.19 144 THR A CA 1
ATOM 1153 C C . THR A 1 144 ? 1.062 9.529 -4.696 1.00 74.19 144 THR A C 1
ATOM 1155 O O . THR A 1 144 ? 0.543 8.720 -5.457 1.00 74.19 144 THR A O 1
ATOM 1158 N N . THR A 1 145 ? 1.482 10.724 -5.110 1.00 71.19 145 THR A N 1
ATOM 1159 C CA . THR A 1 145 ? 1.235 11.295 -6.450 1.00 71.19 145 THR A CA 1
ATOM 1160 C C . THR A 1 145 ? 2.436 11.181 -7.403 1.00 71.19 145 THR A C 1
ATOM 1162 O O . THR A 1 145 ? 2.627 12.003 -8.296 1.00 71.19 145 THR A O 1
ATOM 1165 N N . ARG A 1 146 ? 3.277 10.142 -7.270 1.00 86.50 146 ARG A N 1
ATOM 1166 C CA . ARG A 1 146 ? 4.474 9.965 -8.126 1.00 86.50 146 ARG A CA 1
ATOM 1167 C C . ARG A 1 146 ? 4.188 9.282 -9.467 1.00 86.50 146 ARG A C 1
ATOM 1169 O O . ARG A 1 146 ? 5.019 8.539 -9.971 1.00 86.50 146 ARG A O 1
ATOM 1176 N N . ILE A 1 147 ? 3.023 9.526 -10.060 1.00 89.06 147 ILE A N 1
ATOM 1177 C CA . ILE A 1 147 ? 2.580 8.870 -11.304 1.00 89.06 147 ILE A CA 1
ATOM 1178 C C . ILE A 1 147 ? 3.619 9.027 -12.426 1.00 89.06 147 ILE A C 1
ATOM 1180 O O . ILE A 1 147 ? 3.919 8.076 -13.148 1.00 89.06 147 ILE A O 1
ATOM 1184 N N . SER A 1 148 ? 4.279 10.186 -12.494 1.00 90.50 148 SER A N 1
ATOM 1185 C CA . SER A 1 148 ? 5.355 10.462 -13.454 1.00 90.50 148 SER A CA 1
ATOM 1186 C C . SER A 1 148 ? 6.576 9.532 -13.337 1.00 90.50 148 SER A C 1
ATOM 1188 O O . SER A 1 148 ? 7.341 9.417 -14.299 1.00 90.50 148 SER A O 1
ATOM 1190 N N . SER A 1 149 ? 6.764 8.825 -12.212 1.00 93.69 149 SER A N 1
ATOM 1191 C CA . SER A 1 149 ? 7.829 7.825 -12.054 1.00 93.69 149 SER A CA 1
ATOM 1192 C C . SER A 1 149 ? 7.530 6.515 -12.785 1.00 93.69 149 SER A C 1
ATOM 1194 O O . SER A 1 149 ? 8.460 5.744 -13.044 1.00 93.69 149 SER A O 1
ATOM 1196 N N . ILE A 1 150 ? 6.276 6.240 -13.148 1.00 96.56 150 ILE A N 1
ATOM 1197 C CA . ILE A 1 150 ? 5.899 4.995 -13.816 1.00 96.56 150 ILE A CA 1
ATOM 1198 C C . ILE A 1 150 ? 6.322 5.059 -15.285 1.00 96.56 150 ILE A C 1
ATOM 1200 O O . ILE A 1 150 ? 5.843 5.865 -16.077 1.00 96.56 150 ILE A O 1
ATOM 1204 N N . ALA A 1 151 ? 7.229 4.178 -15.686 1.00 96.94 151 ALA A N 1
ATOM 1205 C CA . ALA A 1 151 ? 7.722 4.079 -17.050 1.00 96.94 151 ALA A CA 1
ATOM 1206 C C . ALA A 1 151 ? 6.665 3.499 -18.010 1.00 96.94 151 ALA A C 1
ATOM 1208 O O . ALA A 1 151 ? 5.870 2.651 -17.600 1.00 96.94 151 ALA A O 1
ATOM 1209 N N . PRO A 1 152 ? 6.735 3.793 -19.325 1.00 97.06 152 PRO A N 1
ATOM 1210 C CA . PRO A 1 152 ? 5.859 3.168 -20.324 1.00 97.06 152 PRO A CA 1
ATOM 1211 C C . PRO A 1 152 ? 5.905 1.637 -20.342 1.00 97.06 152 PRO A C 1
ATOM 1213 O O . PRO A 1 152 ? 4.979 0.995 -20.834 1.00 97.06 152 PRO A O 1
ATOM 1216 N N . CYS A 1 153 ? 6.997 1.046 -19.848 1.00 97.19 153 CYS A N 1
ATOM 1217 C CA . CYS A 1 153 ? 7.183 -0.396 -19.739 1.00 97.19 153 CYS A CA 1
ATOM 1218 C C . CYS A 1 153 ? 6.627 -1.014 -18.445 1.00 97.19 153 CYS A C 1
ATOM 1220 O O . CYS A 1 153 ? 6.762 -2.221 -18.287 1.00 97.19 153 CYS A O 1
ATOM 1222 N N . GLY A 1 154 ? 6.039 -0.231 -17.532 1.00 97.12 154 GLY A N 1
ATOM 1223 C CA . GLY A 1 154 ? 5.510 -0.715 -16.248 1.00 97.12 154 GLY A CA 1
ATOM 1224 C C . GLY A 1 154 ? 6.521 -0.745 -15.099 1.00 97.12 154 GLY A C 1
ATOM 1225 O O . GLY A 1 154 ? 6.250 -1.334 -14.057 1.00 97.12 154 GLY A O 1
ATOM 1226 N N . MET A 1 155 ? 7.698 -0.141 -15.263 1.00 96.88 155 MET A N 1
ATOM 1227 C CA . MET A 1 155 ? 8.667 0.017 -14.173 1.00 96.88 155 MET A CA 1
ATOM 1228 C C . MET A 1 155 ? 8.311 1.245 -13.327 1.00 96.88 155 MET A C 1
ATOM 1230 O O . MET A 1 155 ? 8.237 2.336 -13.881 1.00 96.88 155 MET A O 1
ATOM 1234 N N . ASP A 1 156 ? 8.190 1.120 -12.003 1.00 97.06 156 ASP A N 1
ATOM 1235 C CA . ASP A 1 156 ? 8.259 2.295 -11.119 1.00 97.06 156 ASP A CA 1
ATOM 1236 C C . ASP A 1 156 ? 9.723 2.743 -11.027 1.00 97.06 156 ASP A C 1
ATOM 1238 O O . ASP A 1 156 ? 10.554 2.077 -10.399 1.00 97.06 156 ASP A O 1
ATOM 1242 N N . CYS A 1 157 ? 10.069 3.862 -11.671 1.00 96.81 157 CYS A N 1
ATOM 1243 C CA . CYS A 1 157 ? 11.435 4.379 -11.673 1.00 96.81 157 CYS A CA 1
ATOM 1244 C C . CYS A 1 157 ? 11.949 4.662 -10.257 1.00 96.81 157 CYS A C 1
ATOM 1246 O O . CYS A 1 157 ? 13.157 4.561 -10.059 1.00 96.81 157 CYS A O 1
ATOM 1248 N N . ALA A 1 158 ? 11.079 4.909 -9.269 1.00 95.38 158 ALA A N 1
ATOM 1249 C CA . ALA A 1 158 ? 11.481 5.096 -7.876 1.00 95.38 158 ALA A CA 1
ATOM 1250 C C . ALA A 1 158 ? 12.157 3.852 -7.268 1.00 95.38 158 ALA A C 1
ATOM 1252 O O . ALA A 1 158 ? 12.886 3.965 -6.285 1.00 95.38 158 ALA A O 1
ATOM 1253 N N . LEU A 1 159 ? 11.982 2.670 -7.870 1.00 95.94 159 LEU A N 1
ATOM 1254 C CA . LEU A 1 159 ? 12.650 1.420 -7.484 1.00 95.94 159 LEU A CA 1
ATOM 1255 C C . LEU A 1 159 ? 14.005 1.213 -8.178 1.00 95.94 159 LEU A C 1
ATOM 1257 O O . LEU A 1 159 ? 14.683 0.212 -7.936 1.00 95.94 159 LEU A O 1
ATOM 1261 N N . CYS A 1 160 ? 14.416 2.128 -9.057 1.00 95.88 160 CYS A N 1
ATOM 1262 C CA . CYS A 1 160 ? 15.697 2.064 -9.749 1.00 95.88 160 CYS A CA 1
ATOM 1263 C C . CYS A 1 160 ? 16.832 2.607 -8.868 1.00 95.88 160 CYS A C 1
ATOM 1265 O O . CYS A 1 160 ? 16.709 3.666 -8.257 1.00 95.88 160 CYS A O 1
ATOM 1267 N N . HIS A 1 161 ? 17.994 1.945 -8.869 1.00 94.44 161 HIS A N 1
ATOM 1268 C CA . HIS A 1 161 ? 19.163 2.402 -8.106 1.00 94.44 161 HIS A CA 1
ATOM 1269 C C . HIS A 1 161 ? 19.668 3.773 -8.586 1.00 94.44 161 HIS A C 1
ATOM 1271 O O . HIS A 1 161 ? 20.152 4.560 -7.783 1.00 94.44 161 HIS A O 1
ATOM 1277 N N . ALA A 1 162 ? 19.536 4.069 -9.886 1.00 95.75 162 ALA A N 1
ATOM 1278 C CA . ALA A 1 162 ? 19.919 5.361 -10.443 1.00 95.75 162 ALA A CA 1
ATOM 1279 C C . ALA A 1 162 ? 18.960 6.475 -10.002 1.00 95.75 162 ALA A C 1
ATOM 1281 O O . ALA A 1 162 ? 19.397 7.602 -9.804 1.00 95.75 162 ALA A O 1
ATOM 1282 N N . PHE A 1 163 ? 17.671 6.164 -9.826 1.00 96.06 163 PHE A N 1
ATOM 1283 C CA . PHE A 1 163 ? 16.698 7.118 -9.290 1.00 96.06 163 PHE A CA 1
ATOM 1284 C C . PHE A 1 163 ? 16.991 7.421 -7.822 1.00 96.06 163 PHE A C 1
ATOM 1286 O O . PHE A 1 163 ? 17.006 8.573 -7.413 1.00 96.06 163 PHE A O 1
ATOM 1293 N N . GLN A 1 164 ? 17.318 6.389 -7.041 1.00 95.38 164 GLN A N 1
ATOM 1294 C CA . GLN A 1 164 ? 17.670 6.533 -5.627 1.00 95.38 164 GLN A CA 1
ATOM 1295 C C . GLN A 1 164 ? 19.134 6.960 -5.381 1.00 95.38 164 GLN A C 1
ATOM 1297 O O . GLN A 1 164 ? 19.628 6.842 -4.258 1.00 95.38 164 GLN A O 1
ATOM 1302 N N . ASN A 1 165 ? 19.865 7.420 -6.403 1.00 93.88 165 ASN A N 1
ATOM 1303 C CA . ASN A 1 165 ? 21.241 7.876 -6.225 1.00 93.88 165 ASN A CA 1
ATOM 1304 C C . ASN A 1 165 ? 21.262 9.201 -5.446 1.00 93.88 165 ASN A C 1
ATOM 1306 O O . ASN A 1 165 ? 20.717 10.196 -5.906 1.00 93.88 165 ASN A O 1
ATOM 1310 N N . ALA A 1 166 ? 21.934 9.225 -4.293 1.00 91.31 166 ALA A N 1
ATOM 1311 C CA . ALA A 1 166 ? 21.938 10.391 -3.408 1.00 91.31 166 ALA A CA 1
ATOM 1312 C C . ALA A 1 166 ? 22.687 11.617 -3.964 1.00 91.31 166 ALA A C 1
ATOM 1314 O O . ALA A 1 166 ? 22.392 12.735 -3.562 1.00 91.31 166 ALA A O 1
ATOM 1315 N N . LYS A 1 167 ? 23.671 11.424 -4.855 1.00 92.50 167 LYS A N 1
ATOM 1316 C CA . LYS A 1 167 ? 24.502 12.517 -5.391 1.00 92.50 167 LYS A CA 1
ATOM 1317 C C . LYS A 1 167 ? 23.966 13.061 -6.713 1.00 92.50 167 LYS A C 1
ATOM 1319 O O . LYS A 1 167 ? 23.992 14.263 -6.938 1.00 92.50 167 LYS A O 1
ATOM 1324 N N . LYS A 1 168 ? 23.543 12.165 -7.606 1.00 93.19 168 LYS A N 1
ATOM 1325 C CA . LYS A 1 168 ? 23.052 12.485 -8.954 1.00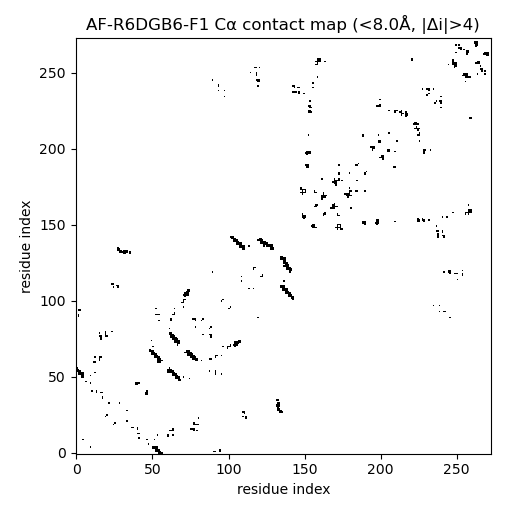 93.19 168 LYS A CA 1
ATOM 1326 C C . LYS A 1 168 ? 21.819 11.628 -9.261 1.00 93.19 168 LYS A C 1
ATOM 1328 O O . LYS A 1 168 ? 21.953 10.606 -9.942 1.00 93.19 168 LYS A O 1
ATOM 1333 N N . PRO A 1 169 ? 20.647 11.972 -8.700 1.00 94.38 169 PRO A N 1
ATOM 1334 C CA . PRO A 1 169 ? 19.432 11.193 -8.896 1.00 94.38 169 PRO A CA 1
ATOM 1335 C C . PRO A 1 169 ? 18.937 11.304 -10.341 1.00 94.38 169 PRO A C 1
ATOM 1337 O O . PRO A 1 169 ? 18.772 12.394 -10.882 1.00 94.38 169 PRO A O 1
ATOM 134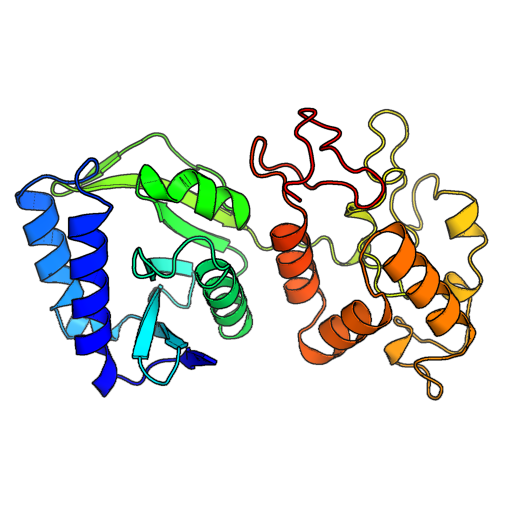0 N N . CYS A 1 170 ? 18.664 10.157 -10.961 1.00 96.31 170 CYS A N 1
ATOM 1341 C CA . CYS A 1 170 ? 17.947 10.094 -12.230 1.00 96.31 170 CYS A CA 1
ATOM 1342 C C . CYS A 1 170 ? 16.463 10.427 -11.981 1.00 96.31 170 CYS A C 1
ATOM 1344 O O . CYS A 1 170 ? 15.827 9.715 -11.207 1.00 96.31 170 CYS A O 1
ATOM 1346 N N . PRO A 1 171 ? 15.865 11.405 -12.677 1.00 94.44 171 PRO A N 1
ATOM 1347 C CA . PRO A 1 171 ? 14.493 11.861 -12.422 1.00 94.44 171 PRO A CA 1
ATOM 1348 C C . PRO A 1 171 ? 13.406 10.909 -12.960 1.00 94.44 171 PRO A C 1
ATOM 1350 O O . PRO A 1 171 ? 12.214 11.157 -12.813 1.00 94.44 171 PRO A O 1
ATOM 1353 N N . GLY A 1 172 ? 13.804 9.790 -13.573 1.00 95.75 172 GLY A N 1
ATOM 1354 C CA . GLY A 1 172 ? 12.899 8.817 -14.183 1.00 95.75 172 GLY A CA 1
ATOM 1355 C C . GLY A 1 172 ? 12.830 8.958 -15.700 1.00 95.75 172 GLY A C 1
ATOM 1356 O O . GLY A 1 172 ? 13.143 9.997 -16.270 1.00 95.75 172 GLY A O 1
ATOM 1357 N N . CYS A 1 173 ? 12.462 7.873 -16.383 1.00 95.44 173 CYS A N 1
ATOM 1358 C CA . CYS A 1 173 ? 12.596 7.798 -17.842 1.00 95.44 173 CYS A CA 1
ATOM 1359 C C . CYS A 1 173 ? 11.655 8.727 -18.625 1.00 95.44 173 CYS A C 1
ATOM 1361 O O . CYS A 1 173 ? 11.912 8.968 -19.798 1.00 95.44 173 CYS A O 1
ATOM 1363 N N . ARG A 1 174 ? 10.585 9.227 -17.997 1.00 92.69 174 ARG A N 1
ATOM 1364 C CA . ARG A 1 174 ? 9.649 10.184 -18.602 1.00 92.69 174 ARG A CA 1
ATOM 1365 C C . ARG A 1 174 ? 10.027 11.644 -18.360 1.00 92.69 174 ARG A C 1
ATOM 1367 O O . ARG A 1 174 ? 9.375 12.519 -18.919 1.00 92.69 174 ARG A O 1
ATOM 1374 N N . SER A 1 175 ? 11.012 11.913 -17.502 1.00 91.69 175 SER A N 1
ATOM 1375 C CA . SER A 1 175 ? 11.318 13.285 -17.111 1.00 91.69 175 SER A CA 1
ATOM 1376 C C . SER A 1 175 ? 11.865 14.087 -18.286 1.00 91.69 175 SER A C 1
ATOM 1378 O O . SER A 1 175 ? 12.746 13.618 -19.007 1.00 91.69 175 SER A O 1
ATOM 1380 N N . GLN A 1 176 ? 11.361 15.309 -18.432 1.00 87.75 176 GLN A N 1
ATOM 1381 C CA . GLN A 1 176 ? 11.888 16.312 -19.360 1.00 87.75 176 GLN A CA 1
ATOM 1382 C C . GLN A 1 176 ? 12.922 17.229 -18.693 1.00 87.75 176 GLN A C 1
ATOM 1384 O O . GLN A 1 176 ? 13.621 17.971 -19.374 1.00 87.75 176 GLN A O 1
ATOM 1389 N N . SER A 1 177 ? 13.036 17.171 -17.365 1.00 87.50 177 SER A N 1
ATOM 1390 C CA . SER A 1 177 ? 14.020 17.910 -16.578 1.00 87.50 177 SER A CA 1
ATOM 1391 C C . SER A 1 177 ? 15.041 16.957 -15.954 1.00 87.50 177 SER A C 1
ATOM 1393 O O . SER A 1 177 ? 14.708 15.826 -15.598 1.00 87.50 177 SER A O 1
ATOM 1395 N N . GLY A 1 178 ? 16.285 17.418 -15.803 1.00 89.06 178 GLY A N 1
ATOM 1396 C CA . GLY A 1 178 ? 17.376 16.662 -15.180 1.00 89.06 178 GLY A CA 1
ATOM 1397 C C . GLY A 1 178 ? 18.029 15.594 -16.072 1.00 89.06 178 GLY A C 1
ATOM 1398 O O . GLY A 1 178 ? 17.596 15.309 -17.188 1.00 89.06 178 GLY A O 1
ATOM 1399 N N . GLU A 1 179 ? 19.113 14.994 -15.574 1.00 94.00 179 GLU A N 1
ATOM 1400 C CA . GLU A 1 179 ? 19.904 14.013 -16.327 1.00 94.00 179 GLU A CA 1
ATOM 1401 C C . GLU A 1 179 ? 19.324 12.595 -16.180 1.00 94.00 179 GLU A C 1
ATOM 1403 O O . GLU A 1 179 ? 19.521 11.898 -15.180 1.00 94.00 179 GLU A O 1
ATOM 1408 N N . VAL A 1 180 ? 18.592 12.140 -17.199 1.00 95.06 180 VAL A N 1
ATOM 1409 C CA . VAL A 1 180 ? 18.091 10.759 -17.273 1.00 95.06 180 VAL A CA 1
ATOM 1410 C C . VAL A 1 180 ? 19.243 9.790 -17.567 1.00 95.06 180 VAL A C 1
ATOM 1412 O O . VAL A 1 180 ? 20.098 10.043 -18.408 1.00 95.06 180 VAL A O 1
ATOM 1415 N N . ARG A 1 181 ? 19.258 8.616 -16.923 1.00 94.31 181 ARG A N 1
ATOM 1416 C CA . ARG A 1 181 ? 20.268 7.573 -17.184 1.00 94.31 181 ARG A CA 1
ATOM 1417 C C . ARG A 1 181 ? 20.361 7.254 -18.686 1.00 94.31 181 ARG A C 1
ATOM 1419 O O . ARG A 1 181 ? 19.349 6.898 -19.288 1.00 94.31 181 ARG A O 1
ATOM 1426 N N . LYS A 1 182 ? 21.575 7.234 -19.254 1.00 93.19 182 LYS A N 1
ATOM 1427 C CA . LYS A 1 182 ? 21.837 6.975 -20.692 1.00 93.19 182 LYS A CA 1
ATOM 1428 C C . LYS A 1 182 ? 21.087 5.773 -21.281 1.00 93.19 182 LYS A C 1
ATOM 1430 O O . LYS A 1 182 ? 20.504 5.854 -22.354 1.00 93.19 182 LYS A O 1
ATOM 1435 N N . SER A 1 183 ? 21.031 4.650 -20.559 1.00 92.62 183 SER A N 1
ATOM 1436 C CA . SER A 1 183 ? 20.293 3.457 -21.017 1.00 92.62 183 SER A CA 1
ATOM 1437 C C . SER A 1 183 ? 18.785 3.682 -21.169 1.00 92.62 183 SER A C 1
ATOM 1439 O O . SER A 1 183 ? 18.127 2.961 -21.909 1.00 92.62 183 SER A O 1
ATOM 1441 N N . CYS A 1 184 ? 18.228 4.602 -20.379 1.00 93.75 184 CYS A N 1
ATOM 1442 C CA . CYS A 1 184 ? 16.822 4.976 -20.416 1.00 93.75 184 CYS A CA 1
ATOM 1443 C C . CYS A 1 184 ? 16.577 6.036 -21.494 1.00 93.75 184 CYS A C 1
ATOM 1445 O O . CYS A 1 184 ? 15.594 5.902 -22.210 1.00 93.75 184 CYS A O 1
ATOM 1447 N N . GLN A 1 185 ? 17.490 7.005 -21.659 1.00 91.94 185 GLN A N 1
ATOM 1448 C CA . GLN A 1 185 ? 17.455 7.984 -22.758 1.00 91.94 185 GLN A CA 1
ATOM 1449 C C . GLN A 1 185 ? 17.401 7.286 -24.125 1.00 91.94 185 GLN A C 1
ATOM 1451 O O . GLN A 1 185 ? 16.546 7.589 -24.947 1.00 91.94 185 GLN A O 1
ATOM 1456 N N . ASN A 1 186 ? 18.239 6.264 -24.319 1.00 93.50 186 ASN A N 1
ATOM 1457 C CA . ASN A 1 186 ? 18.335 5.521 -25.581 1.00 93.50 186 ASN A CA 1
ATOM 1458 C C . ASN A 1 186 ? 17.380 4.311 -25.649 1.00 93.50 186 ASN A C 1
ATOM 1460 O O . ASN A 1 186 ? 17.569 3.396 -26.453 1.00 93.50 186 ASN A O 1
ATOM 1464 N N . CYS A 1 187 ? 16.387 4.227 -24.759 1.00 95.50 187 CYS A N 1
ATOM 1465 C CA . CYS A 1 187 ? 15.531 3.050 -24.655 1.00 95.50 187 CYS A CA 1
ATOM 1466 C C . CYS A 1 187 ? 14.515 2.987 -25.803 1.00 95.50 187 CYS A C 1
ATOM 1468 O O . CYS A 1 187 ? 13.586 3.786 -25.870 1.00 95.50 187 CYS A O 1
ATOM 1470 N N . ILE A 1 188 ? 14.603 1.943 -26.631 1.00 94.94 188 ILE A N 1
ATOM 1471 C CA . ILE A 1 188 ? 13.675 1.714 -27.755 1.00 94.94 188 ILE A CA 1
ATOM 1472 C C . ILE A 1 188 ? 12.217 1.555 -27.288 1.00 94.94 188 ILE A C 1
ATOM 1474 O O . ILE A 1 188 ? 11.287 1.879 -28.020 1.00 94.94 188 ILE A O 1
ATOM 1478 N N . ILE A 1 189 ? 11.975 1.052 -26.070 1.00 95.69 189 ILE A N 1
ATOM 1479 C CA . ILE A 1 189 ? 10.606 0.974 -25.533 1.00 95.69 189 ILE A CA 1
ATOM 1480 C C . ILE A 1 189 ? 10.083 2.378 -25.202 1.00 95.69 189 ILE A C 1
ATOM 1482 O O . ILE A 1 189 ? 8.919 2.663 -25.481 1.00 95.69 189 ILE A O 1
ATOM 1486 N N . LEU A 1 190 ? 10.932 3.261 -24.664 1.00 94.81 190 LEU A N 1
ATOM 1487 C CA . LEU A 1 190 ? 10.574 4.650 -24.364 1.00 94.81 190 LEU A CA 1
ATOM 1488 C C . LEU A 1 190 ? 10.264 5.434 -25.644 1.00 94.81 190 LEU A C 1
ATOM 1490 O O . LEU A 1 190 ? 9.241 6.109 -25.682 1.00 94.81 190 LEU A O 1
ATOM 1494 N N . SER A 1 191 ? 11.061 5.275 -26.702 1.00 93.94 191 SER A N 1
ATOM 1495 C CA . SER A 1 191 ? 10.867 5.974 -27.983 1.00 93.94 191 SER A CA 1
ATOM 1496 C C . SER A 1 191 ? 9.890 5.297 -28.953 1.00 93.94 191 SER A C 1
ATOM 1498 O O . SER A 1 191 ? 9.606 5.847 -30.007 1.00 93.94 191 SER A O 1
ATOM 1500 N N . CYS A 1 192 ? 9.357 4.114 -28.622 1.00 95.44 192 CYS A N 1
ATOM 1501 C CA . CYS A 1 192 ? 8.406 3.403 -29.485 1.00 95.44 192 CYS A CA 1
ATOM 1502 C C . CYS A 1 192 ? 7.157 4.253 -29.793 1.00 95.44 192 CYS A C 1
ATOM 1504 O O . CYS A 1 192 ? 6.471 4.679 -28.868 1.00 95.44 192 CYS A O 1
ATOM 1506 N N . ASP A 1 193 ? 6.823 4.404 -31.067 1.00 94.94 193 ASP A N 1
ATOM 1507 C CA . ASP A 1 193 ? 5.672 5.145 -31.605 1.00 94.94 193 ASP A CA 1
ATOM 1508 C C . ASP A 1 193 ? 4.347 4.362 -31.537 1.00 94.94 193 ASP A C 1
ATOM 1510 O O . ASP A 1 193 ? 3.277 4.942 -31.401 1.00 94.94 193 ASP A O 1
ATOM 1514 N N . LYS A 1 194 ? 4.404 3.024 -31.553 1.00 94.31 194 LYS A N 1
ATOM 1515 C CA . LYS A 1 194 ? 3.215 2.145 -31.473 1.00 94.31 194 LYS A CA 1
ATOM 1516 C C . LYS A 1 194 ? 2.437 2.188 -30.146 1.00 94.31 194 LYS A C 1
ATOM 1518 O O . LYS A 1 194 ? 1.444 1.478 -30.009 1.00 94.31 194 LYS A O 1
ATOM 1523 N N . LYS A 1 195 ? 2.909 2.926 -29.140 1.00 93.44 195 LYS A N 1
ATOM 1524 C CA . LYS A 1 195 ? 2.235 3.105 -27.841 1.00 93.44 195 LYS A CA 1
ATOM 1525 C C . LYS A 1 195 ? 1.843 4.576 -27.697 1.00 93.44 195 LYS A C 1
ATOM 1527 O O . LYS A 1 195 ? 2.600 5.430 -28.148 1.00 93.44 195 LYS A O 1
ATOM 1532 N N . LYS A 1 196 ? 0.733 4.877 -27.018 1.00 91.00 196 LYS A N 1
ATOM 1533 C CA . LYS A 1 196 ? 0.382 6.266 -26.675 1.00 91.00 196 LYS A CA 1
ATOM 1534 C C . LYS A 1 196 ? 1.144 6.711 -25.429 1.00 91.00 196 LYS A C 1
ATOM 1536 O O . LYS A 1 196 ? 2.033 7.552 -25.493 1.00 91.00 196 LYS A O 1
ATOM 1541 N N . TYR A 1 197 ? 0.844 6.083 -24.305 1.00 94.75 197 TYR A N 1
ATOM 1542 C CA . TYR A 1 197 ? 1.399 6.372 -22.995 1.00 94.75 197 TYR A CA 1
ATOM 1543 C C . TYR A 1 197 ? 2.031 5.128 -22.356 1.00 94.75 197 TYR A C 1
ATOM 1545 O O . TYR A 1 197 ? 3.173 5.198 -21.892 1.00 94.75 197 TYR A O 1
ATOM 1553 N N . TYR A 1 198 ? 1.364 3.974 -22.399 1.00 97.75 198 TYR A N 1
ATOM 1554 C CA . TYR A 1 198 ? 1.834 2.688 -21.877 1.00 97.75 198 TYR A CA 1
ATOM 1555 C C . TYR A 1 198 ? 1.928 1.617 -22.959 1.00 97.75 198 TYR A C 1
ATOM 1557 O O . TYR A 1 198 ? 1.185 1.599 -23.935 1.00 97.75 198 TYR A O 1
ATOM 1565 N N . CYS A 1 199 ? 2.814 0.638 -22.759 1.00 97.81 199 CYS A N 1
ATOM 1566 C CA . CYS A 1 199 ? 2.940 -0.471 -23.705 1.00 97.81 199 CYS A CA 1
ATOM 1567 C C . CYS A 1 199 ? 1.666 -1.326 -23.820 1.00 97.81 199 CYS A C 1
ATOM 1569 O O . CYS A 1 199 ? 1.501 -1.969 -24.853 1.00 97.81 199 CYS A O 1
ATOM 1571 N N . PHE A 1 200 ? 0.786 -1.345 -22.807 1.00 97.44 200 PHE A N 1
ATOM 1572 C CA . PHE A 1 200 ? -0.465 -2.119 -22.849 1.00 97.44 200 PHE A CA 1
ATOM 1573 C C . PHE A 1 200 ? -1.506 -1.575 -23.835 1.00 97.44 200 PHE A C 1
ATOM 1575 O O . PHE A 1 200 ? -2.479 -2.264 -24.126 1.00 97.44 200 PHE A O 1
ATOM 1582 N N . GLU A 1 201 ? -1.312 -0.360 -24.347 1.00 96.81 201 GLU A N 1
ATOM 1583 C CA . GLU A 1 201 ? -2.199 0.267 -25.335 1.00 96.81 201 GLU A CA 1
ATOM 1584 C C . GLU A 1 201 ? -1.838 -0.135 -26.772 1.00 96.81 201 GLU A C 1
ATOM 1586 O O . GLU A 1 201 ? -2.574 0.155 -27.710 1.00 96.81 201 GLU A O 1
ATOM 1591 N N . CYS A 1 202 ? -0.691 -0.790 -26.967 1.00 95.56 202 CYS A N 1
ATOM 1592 C CA . CYS A 1 202 ? -0.272 -1.277 -28.273 1.00 95.56 202 CYS A CA 1
ATOM 1593 C C . CYS A 1 202 ? -1.088 -2.516 -28.668 1.00 95.56 202 CYS A C 1
ATOM 1595 O O . CYS A 1 202 ? -1.206 -3.459 -27.887 1.00 95.56 202 CYS A O 1
ATOM 1597 N N . SER A 1 203 ? -1.548 -2.576 -29.921 1.00 95.50 203 SER A N 1
ATOM 1598 C CA . SER A 1 203 ? -2.311 -3.711 -30.473 1.00 95.50 203 SER A CA 1
ATOM 1599 C C . SER A 1 203 ? -1.572 -5.053 -30.425 1.00 95.50 203 SER A C 1
ATOM 1601 O O . SER A 1 203 ? -2.188 -6.109 -30.491 1.00 95.50 203 SER A O 1
ATOM 1603 N N . THR A 1 204 ? -0.244 -5.023 -30.290 1.00 96.00 204 THR A N 1
ATOM 1604 C CA . THR A 1 204 ? 0.605 -6.222 -30.204 1.00 96.00 204 THR A CA 1
ATOM 1605 C C . THR A 1 204 ? 1.053 -6.538 -28.775 1.00 96.00 204 THR A C 1
ATOM 1607 O O . THR A 1 204 ? 2.017 -7.282 -28.585 1.00 96.00 204 THR A O 1
ATOM 1610 N N . PHE A 1 205 ? 0.422 -5.947 -27.756 1.00 96.81 205 PHE A N 1
ATOM 1611 C CA . PHE A 1 205 ? 0.773 -6.187 -26.359 1.00 96.81 205 PHE A CA 1
ATOM 1612 C C . PHE A 1 205 ? 0.461 -7.635 -25.915 1.00 96.81 205 PHE A C 1
ATOM 1614 O O . PHE A 1 205 ? -0.649 -8.108 -26.143 1.00 96.81 205 PHE A O 1
ATOM 1621 N N . PRO A 1 206 ? 1.387 -8.324 -25.214 1.00 97.69 206 PRO A N 1
ATOM 1622 C CA . PRO A 1 206 ? 2.785 -7.954 -24.997 1.00 97.69 206 PRO A CA 1
ATOM 1623 C C . PRO A 1 206 ? 3.661 -8.285 -26.220 1.00 97.69 206 PRO A C 1
ATOM 1625 O O . PRO A 1 206 ? 3.777 -9.441 -26.634 1.00 97.69 206 PRO A O 1
ATOM 1628 N N . CYS A 1 207 ? 4.350 -7.281 -26.772 1.00 97.62 207 CYS A N 1
ATOM 1629 C CA . CYS A 1 207 ? 5.170 -7.461 -27.974 1.00 97.62 207 CYS A CA 1
ATOM 1630 C C . CYS A 1 207 ? 6.519 -8.134 -27.655 1.00 97.62 207 CYS A C 1
ATOM 1632 O O . CYS A 1 207 ? 6.957 -8.167 -26.501 1.00 97.62 207 CYS A O 1
ATOM 1634 N N . LYS A 1 208 ? 7.236 -8.625 -28.682 1.00 97.38 208 LYS A N 1
ATOM 1635 C CA . LYS A 1 208 ? 8.534 -9.321 -28.523 1.00 97.38 208 LYS A CA 1
ATOM 1636 C C . LYS A 1 208 ? 9.533 -8.531 -27.665 1.00 97.38 208 LYS A C 1
ATOM 1638 O O . LYS A 1 208 ? 10.123 -9.090 -26.748 1.00 97.38 208 LYS A O 1
ATOM 1643 N N . ARG A 1 209 ? 9.672 -7.220 -27.911 1.00 95.94 209 ARG A N 1
ATOM 1644 C CA . ARG A 1 209 ? 10.589 -6.342 -27.157 1.00 95.94 209 ARG A CA 1
ATOM 1645 C C . ARG A 1 209 ? 10.244 -6.289 -25.666 1.00 95.94 209 ARG A C 1
ATOM 1647 O O . ARG A 1 209 ? 11.137 -6.395 -24.827 1.00 95.94 209 ARG A O 1
ATOM 1654 N N . LEU A 1 210 ? 8.958 -6.152 -25.336 1.00 97.94 210 LEU A N 1
ATOM 1655 C CA . LEU A 1 210 ? 8.501 -6.114 -23.949 1.00 97.94 210 LEU A CA 1
ATOM 1656 C C . LEU A 1 210 ? 8.671 -7.477 -23.265 1.00 97.94 210 LEU A C 1
ATOM 1658 O O . LEU A 1 210 ? 9.153 -7.519 -22.138 1.00 97.94 210 LEU A O 1
ATOM 1662 N N . LYS A 1 211 ? 8.365 -8.584 -23.957 1.00 98.38 211 LYS A N 1
ATOM 1663 C CA . LYS A 1 211 ? 8.592 -9.950 -23.450 1.00 98.38 211 LYS A CA 1
ATOM 1664 C C . LYS A 1 211 ? 10.064 -10.193 -23.096 1.00 98.38 211 LYS A C 1
ATOM 1666 O O . LYS A 1 211 ? 10.353 -10.765 -22.049 1.00 98.38 211 LYS A O 1
ATOM 1671 N N . THR A 1 212 ? 11.000 -9.710 -23.915 1.00 97.69 212 THR A N 1
ATOM 1672 C CA . THR A 1 212 ? 12.439 -9.797 -23.617 1.00 97.69 212 THR A CA 1
ATOM 1673 C C . THR A 1 212 ? 12.829 -8.972 -22.385 1.00 97.69 212 THR A C 1
ATOM 1675 O O . THR A 1 212 ? 13.591 -9.450 -21.543 1.00 97.69 212 THR A O 1
ATOM 1678 N N . LEU A 1 213 ? 12.305 -7.745 -22.245 1.00 96.94 213 LEU A N 1
ATOM 1679 C CA . LEU A 1 213 ? 12.525 -6.923 -21.048 1.00 96.94 213 LEU A CA 1
ATOM 1680 C C . LEU A 1 213 ? 11.983 -7.613 -19.788 1.00 96.94 213 LEU A C 1
ATOM 1682 O O . LEU A 1 213 ? 12.684 -7.666 -18.776 1.00 96.94 213 LEU A O 1
ATOM 1686 N N . ASP A 1 214 ? 10.759 -8.129 -19.867 1.00 98.25 214 ASP A N 1
ATOM 1687 C CA . ASP A 1 214 ? 10.072 -8.822 -18.782 1.00 98.25 214 ASP A CA 1
ATOM 1688 C C . ASP A 1 214 ? 10.850 -10.055 -18.316 1.00 98.25 214 ASP A C 1
ATOM 1690 O O . ASP A 1 214 ? 11.158 -10.158 -17.131 1.00 98.25 214 ASP A O 1
ATOM 1694 N N . ALA A 1 215 ? 11.264 -10.930 -19.240 1.00 98.25 215 ALA A N 1
ATOM 1695 C CA . ALA A 1 215 ? 12.059 -12.114 -18.917 1.00 98.25 215 ALA A CA 1
ATOM 1696 C C . ALA A 1 215 ? 13.333 -11.746 -18.141 1.00 98.25 215 ALA A C 1
ATOM 1698 O O . ALA A 1 215 ? 13.605 -12.311 -17.084 1.00 98.25 215 ALA A O 1
ATOM 1699 N N . ARG A 1 216 ? 14.068 -10.723 -18.597 1.00 96.50 216 ARG A N 1
ATOM 1700 C CA . ARG A 1 216 ? 15.269 -10.244 -17.901 1.00 96.50 216 ARG A CA 1
ATOM 1701 C C . ARG A 1 216 ? 14.964 -9.739 -16.489 1.00 96.50 216 ARG A C 1
ATOM 1703 O O . ARG A 1 216 ? 15.736 -10.022 -15.576 1.00 96.50 216 ARG A O 1
ATOM 1710 N N . TYR A 1 217 ? 13.894 -8.964 -16.306 1.00 96.81 217 TYR A N 1
ATOM 1711 C CA . TYR A 1 217 ? 13.538 -8.419 -14.991 1.00 96.81 217 TYR A CA 1
ATOM 1712 C C . TYR A 1 217 ? 13.005 -9.487 -14.035 1.00 96.81 217 TYR A C 1
ATOM 1714 O O . TYR A 1 217 ? 13.329 -9.435 -12.848 1.00 96.81 217 TYR A O 1
ATOM 1722 N N . ARG A 1 218 ? 12.278 -10.490 -14.536 1.00 97.06 218 ARG A N 1
ATOM 1723 C CA . ARG A 1 218 ? 11.856 -11.638 -13.728 1.00 97.06 218 ARG A CA 1
ATOM 1724 C C . ARG A 1 218 ? 13.068 -12.407 -13.225 1.00 97.06 218 ARG A C 1
ATOM 1726 O O . ARG A 1 218 ? 13.204 -12.576 -12.019 1.00 97.06 218 ARG A O 1
ATOM 1733 N N . THR A 1 219 ? 13.986 -12.771 -14.120 1.00 96.38 219 THR A N 1
ATOM 1734 C CA . THR A 1 219 ? 15.179 -13.549 -13.760 1.00 96.38 219 THR A CA 1
ATOM 1735 C C . THR A 1 219 ? 16.141 -12.779 -12.854 1.00 96.38 219 THR A C 1
ATOM 1737 O O . THR A 1 219 ? 16.681 -13.361 -11.923 1.00 96.38 219 THR A O 1
ATOM 1740 N N . LYS A 1 220 ? 16.373 -11.480 -13.096 1.00 94.81 220 LYS A N 1
ATOM 1741 C CA . LYS A 1 220 ? 17.375 -10.713 -12.329 1.00 94.81 220 LYS A CA 1
ATOM 1742 C C . LYS A 1 220 ? 16.836 -10.030 -11.074 1.00 94.81 220 LYS A C 1
ATOM 1744 O O . LYS A 1 220 ? 17.605 -9.806 -10.146 1.00 94.81 220 LYS A O 1
ATOM 1749 N N . TYR A 1 221 ? 15.564 -9.634 -11.060 1.00 93.56 221 TYR A N 1
ATOM 1750 C CA . TYR A 1 221 ? 15.020 -8.726 -10.039 1.00 93.56 221 TYR A CA 1
ATOM 1751 C C . TYR A 1 221 ? 13.692 -9.197 -9.432 1.00 93.56 221 TYR A C 1
ATOM 1753 O O . TYR A 1 221 ? 13.113 -8.473 -8.620 1.00 93.56 221 TYR A O 1
ATOM 1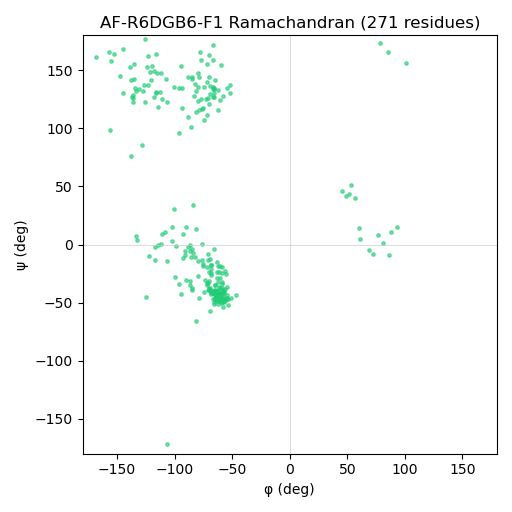761 N N . ASN A 1 222 ? 13.201 -10.383 -9.813 1.00 92.94 222 ASN A N 1
ATOM 1762 C CA . ASN A 1 222 ? 11.918 -10.931 -9.367 1.00 92.94 222 ASN A CA 1
ATOM 1763 C C . ASN A 1 222 ? 10.743 -9.942 -9.555 1.00 92.94 222 ASN A C 1
ATOM 1765 O O . ASN A 1 222 ? 9.910 -9.709 -8.669 1.00 92.94 222 ASN A O 1
ATOM 1769 N N . MET A 1 223 ? 10.719 -9.291 -10.720 1.00 95.19 223 MET A N 1
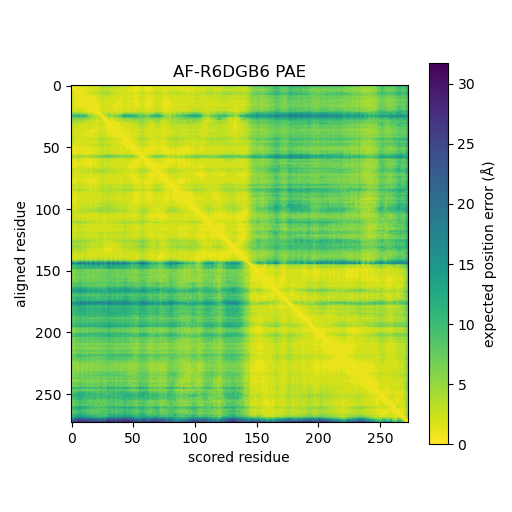ATOM 1770 C CA . MET A 1 223 ? 9.696 -8.323 -11.111 1.00 95.19 223 MET A CA 1
ATOM 1771 C C . MET A 1 223 ? 9.246 -8.592 -12.545 1.00 95.19 223 MET A C 1
ATOM 1773 O O . MET A 1 223 ? 10.078 -8.766 -13.429 1.00 95.19 223 MET A O 1
ATOM 1777 N N . SER A 1 224 ? 7.935 -8.580 -12.787 1.00 97.69 224 SER A N 1
ATOM 1778 C CA . SER A 1 224 ? 7.368 -8.696 -14.131 1.00 97.69 224 SER A CA 1
ATOM 1779 C C . SER A 1 224 ? 6.830 -7.349 -14.602 1.00 97.69 224 SER A C 1
ATOM 1781 O O . SER A 1 224 ? 5.955 -6.759 -13.976 1.00 97.69 224 SER A O 1
ATOM 1783 N N . MET A 1 225 ? 7.346 -6.889 -15.738 1.00 98.12 225 MET A N 1
ATOM 1784 C CA . MET A 1 225 ? 6.889 -5.674 -16.411 1.00 98.12 225 MET A CA 1
ATOM 1785 C C . MET A 1 225 ? 5.498 -5.852 -17.005 1.00 98.12 225 MET A C 1
ATOM 1787 O O . MET A 1 225 ? 4.685 -4.934 -16.964 1.00 98.12 225 MET A O 1
ATOM 1791 N N . ILE A 1 226 ? 5.210 -7.045 -17.531 1.00 98.50 226 ILE A N 1
ATOM 1792 C CA . ILE A 1 226 ? 3.898 -7.356 -18.101 1.00 98.50 226 ILE A CA 1
ATOM 1793 C C . ILE A 1 226 ? 2.843 -7.371 -16.994 1.00 98.50 226 ILE A C 1
ATOM 1795 O O . ILE A 1 226 ? 1.830 -6.699 -17.142 1.00 98.50 226 ILE A O 1
ATOM 1799 N N . MET A 1 227 ? 3.106 -8.037 -15.863 1.00 97.94 227 MET A N 1
ATOM 1800 C CA . MET A 1 227 ? 2.181 -8.024 -14.722 1.00 97.94 227 MET A CA 1
ATOM 1801 C C . MET A 1 227 ? 1.974 -6.616 -14.165 1.00 97.94 227 MET A C 1
ATOM 1803 O O . MET A 1 227 ? 0.846 -6.253 -13.850 1.00 97.94 227 MET A O 1
ATOM 1807 N N . ASN A 1 228 ? 3.034 -5.807 -14.078 1.00 98.19 228 ASN A N 1
ATOM 1808 C CA . ASN A 1 228 ? 2.907 -4.414 -13.659 1.00 98.19 228 ASN A CA 1
ATOM 1809 C C . ASN A 1 228 ? 2.001 -3.620 -14.616 1.00 98.19 228 ASN A C 1
ATOM 1811 O O . ASN A 1 228 ? 1.118 -2.903 -14.162 1.00 98.19 228 ASN A O 1
ATOM 1815 N N . LEU A 1 229 ? 2.181 -3.767 -15.933 1.00 98.44 229 LEU A N 1
ATOM 1816 C CA . LEU A 1 229 ? 1.344 -3.099 -16.934 1.00 98.44 229 LEU A CA 1
ATOM 1817 C C . LEU A 1 229 ? -0.112 -3.572 -16.895 1.00 98.44 229 LEU A C 1
ATOM 1819 O O . LEU A 1 229 ? -1.007 -2.739 -16.993 1.00 98.44 229 LEU A O 1
ATOM 1823 N N . THR A 1 230 ? -0.353 -4.873 -16.725 1.00 97.94 230 THR A N 1
ATOM 1824 C CA . THR A 1 230 ? -1.705 -5.417 -16.536 1.00 97.94 230 THR A CA 1
ATOM 1825 C C . THR A 1 230 ? -2.351 -4.829 -15.283 1.00 97.94 230 THR A C 1
ATOM 1827 O O . THR A 1 230 ? -3.477 -4.349 -15.353 1.00 97.94 230 THR A O 1
ATOM 1830 N N . PHE A 1 231 ? -1.613 -4.754 -14.170 1.00 95.69 231 PHE A N 1
ATOM 1831 C CA . PHE A 1 231 ? -2.102 -4.130 -12.941 1.00 95.69 231 PHE A CA 1
ATOM 1832 C C . PHE A 1 231 ? -2.459 -2.656 -13.161 1.00 95.69 231 PHE A C 1
ATOM 1834 O O . PHE A 1 231 ? -3.541 -2.231 -12.773 1.00 95.69 231 PHE A O 1
ATOM 1841 N N . ILE A 1 232 ? -1.587 -1.874 -13.809 1.00 96.44 232 ILE A N 1
ATOM 1842 C CA . ILE A 1 232 ? -1.858 -0.457 -14.108 1.00 96.44 232 ILE A CA 1
ATOM 1843 C C . ILE A 1 232 ? -3.115 -0.323 -14.977 1.00 96.44 232 ILE A C 1
ATOM 1845 O O . ILE A 1 232 ? -3.950 0.531 -14.702 1.00 96.44 232 ILE A O 1
ATOM 1849 N N . LYS A 1 233 ? -3.281 -1.182 -15.989 1.00 96.56 233 LYS A N 1
ATOM 1850 C CA . LYS A 1 233 ? -4.461 -1.177 -16.864 1.00 96.56 233 LYS A CA 1
ATOM 1851 C C . LYS A 1 233 ? -5.756 -1.474 -16.101 1.00 96.56 233 LYS A C 1
ATOM 1853 O O . LYS A 1 233 ? -6.775 -0.853 -16.376 1.00 96.56 233 LYS A O 1
ATOM 1858 N N . GLU A 1 234 ? -5.728 -2.435 -15.183 1.00 93.88 234 GLU A N 1
ATOM 1859 C CA . GLU A 1 234 ? -6.925 -2.913 -14.479 1.00 93.88 234 GLU A CA 1
ATOM 1860 C C . GLU A 1 234 ? -7.273 -2.095 -13.234 1.00 93.88 234 GLU A C 1
ATOM 1862 O O . GLU A 1 234 ? -8.441 -2.015 -12.856 1.00 93.88 234 GLU A O 1
ATOM 1867 N N . LYS A 1 235 ? -6.262 -1.544 -12.555 1.00 89.06 235 LYS A N 1
ATOM 1868 C CA . LYS A 1 235 ? -6.395 -0.920 -11.230 1.00 89.06 235 LYS A CA 1
ATOM 1869 C C . LYS A 1 235 ? -5.951 0.538 -11.189 1.00 89.06 235 LYS A C 1
ATOM 1871 O O . LYS A 1 235 ? -6.193 1.194 -10.183 1.00 89.06 235 LYS A O 1
ATOM 1876 N N . GLY A 1 236 ? -5.322 1.051 -12.241 1.00 91.62 236 GLY A N 1
ATOM 1877 C CA . GLY A 1 236 ? -4.818 2.420 -12.296 1.00 91.62 236 GLY A CA 1
ATOM 1878 C C . GLY A 1 236 ? -3.425 2.602 -11.686 1.00 91.62 236 GLY A C 1
ATOM 1879 O O . GLY A 1 236 ? -2.882 1.750 -10.976 1.00 91.62 236 GLY A O 1
ATOM 1880 N N . GLU A 1 237 ? -2.831 3.752 -11.993 1.00 92.75 237 GLU A N 1
ATOM 1881 C CA . GLU A 1 237 ? -1.448 4.117 -11.663 1.00 92.75 237 GLU A CA 1
ATOM 1882 C C . GLU A 1 237 ? -1.221 4.313 -10.163 1.00 92.75 237 GLU A C 1
ATOM 1884 O O . GLU A 1 237 ? -0.219 3.854 -9.614 1.00 92.75 237 GLU A O 1
ATOM 1889 N N . GLU A 1 238 ? -2.162 4.957 -9.479 1.00 88.00 238 GLU A N 1
ATOM 1890 C CA . GLU A 1 238 ? -2.055 5.219 -8.043 1.00 88.00 238 GLU A CA 1
ATOM 1891 C C . GLU A 1 238 ? -2.044 3.924 -7.234 1.00 88.00 238 GLU A C 1
ATOM 1893 O O . GLU A 1 238 ? -1.156 3.703 -6.408 1.00 88.00 238 GLU A O 1
ATOM 1898 N N . ASN A 1 239 ? -2.985 3.021 -7.524 1.00 85.69 239 ASN A N 1
ATOM 1899 C CA . ASN A 1 239 ? -3.046 1.710 -6.885 1.00 85.69 239 ASN A CA 1
ATOM 1900 C C . ASN A 1 239 ? -1.788 0.892 -7.186 1.00 85.69 239 ASN A C 1
ATOM 1902 O O . ASN A 1 239 ? -1.281 0.188 -6.309 1.00 85.69 239 ASN A O 1
ATOM 1906 N N . PHE A 1 240 ? -1.240 1.013 -8.400 1.00 92.31 240 PHE A N 1
ATOM 1907 C CA . PHE A 1 240 ? 0.037 0.397 -8.738 1.00 92.31 240 PHE A CA 1
ATOM 1908 C C . PHE A 1 240 ? 1.167 0.929 -7.848 1.00 92.31 240 PHE A C 1
ATOM 1910 O O . PHE A 1 240 ? 1.917 0.131 -7.284 1.00 92.31 240 PHE A O 1
ATOM 1917 N N . LEU A 1 241 ? 1.279 2.246 -7.664 1.00 91.06 241 LEU A N 1
ATOM 1918 C CA . LEU A 1 241 ? 2.309 2.853 -6.813 1.00 91.06 241 LEU A CA 1
ATOM 1919 C C . LEU A 1 241 ? 2.158 2.471 -5.343 1.00 91.06 241 LEU A C 1
ATOM 1921 O O . LEU A 1 241 ? 3.164 2.190 -4.686 1.00 91.06 241 LEU A O 1
ATOM 1925 N N . ILE A 1 242 ? 0.928 2.403 -4.833 1.00 84.56 242 ILE A N 1
ATOM 1926 C CA . ILE A 1 242 ? 0.661 1.921 -3.475 1.00 84.56 242 ILE A CA 1
ATOM 1927 C C . ILE A 1 242 ? 1.124 0.466 -3.337 1.00 84.56 242 ILE A C 1
ATOM 1929 O O . ILE A 1 242 ? 1.834 0.131 -2.387 1.00 84.56 242 ILE A O 1
ATOM 1933 N N . TRP A 1 243 ? 0.832 -0.384 -4.325 1.00 86.19 243 TRP A N 1
ATOM 1934 C CA . TRP A 1 243 ? 1.297 -1.771 -4.342 1.00 86.19 243 TRP A CA 1
ATOM 1935 C C . TRP A 1 243 ? 2.827 -1.893 -4.428 1.00 86.19 243 TRP A C 1
ATOM 1937 O O . TRP A 1 243 ? 3.423 -2.725 -3.738 1.00 86.19 243 TRP A O 1
ATOM 1947 N N . GLN A 1 244 ? 3.489 -1.057 -5.236 1.00 91.06 244 GLN A N 1
ATOM 1948 C CA . GLN A 1 244 ? 4.953 -1.017 -5.312 1.00 91.06 244 GLN A CA 1
ATOM 1949 C C . GLN A 1 244 ? 5.570 -0.553 -3.985 1.00 91.06 244 GLN A C 1
ATOM 1951 O O . GLN A 1 244 ? 6.497 -1.199 -3.494 1.00 91.06 244 GLN A O 1
ATOM 1956 N N . ASN A 1 245 ? 5.043 0.511 -3.368 1.00 86.38 245 ASN A N 1
ATOM 1957 C CA . ASN A 1 245 ? 5.449 0.958 -2.031 1.00 86.38 245 ASN A CA 1
ATOM 1958 C C . ASN A 1 245 ? 5.338 -0.185 -1.028 1.00 86.38 245 ASN A C 1
ATOM 1960 O O . ASN A 1 245 ? 6.311 -0.549 -0.375 1.00 86.38 245 ASN A O 1
ATOM 1964 N N . HIS A 1 246 ? 4.175 -0.822 -0.986 1.00 81.19 246 HIS A N 1
ATOM 1965 C CA . HIS A 1 246 ? 3.916 -1.951 -0.115 1.00 81.19 246 HIS A CA 1
ATOM 1966 C C . HIS A 1 246 ? 4.939 -3.092 -0.298 1.00 81.19 246 HIS A C 1
ATOM 1968 O O . HIS A 1 246 ? 5.468 -3.621 0.686 1.00 81.19 246 HIS A O 1
ATOM 1974 N N . LYS A 1 247 ? 5.223 -3.480 -1.547 1.00 86.44 247 LYS A N 1
ATOM 1975 C CA . LYS A 1 247 ? 6.114 -4.607 -1.856 1.00 86.44 247 LYS A CA 1
ATOM 1976 C C . LYS A 1 247 ? 7.583 -4.294 -1.574 1.00 86.44 247 LYS A C 1
ATOM 1978 O O . LYS A 1 247 ? 8.338 -5.198 -1.215 1.00 86.44 247 LYS A O 1
ATOM 1983 N N . TYR A 1 248 ? 7.999 -3.044 -1.761 1.00 90.44 248 TYR A N 1
ATOM 1984 C CA . TYR A 1 248 ? 9.414 -2.679 -1.773 1.00 90.44 248 TYR A CA 1
ATOM 1985 C C . TYR A 1 248 ? 9.845 -1.771 -0.615 1.00 90.44 248 TYR A C 1
ATOM 1987 O O . TYR A 1 248 ? 11.033 -1.481 -0.508 1.00 90.44 248 TYR A O 1
ATOM 1995 N N . THR A 1 249 ? 8.964 -1.360 0.297 1.00 86.81 249 THR A N 1
ATOM 1996 C CA . THR A 1 249 ? 9.353 -0.632 1.516 1.00 86.81 249 THR A CA 1
ATOM 1997 C C . THR A 1 249 ? 10.198 -1.500 2.456 1.00 86.81 249 THR A C 1
ATOM 1999 O O . THR A 1 249 ? 9.897 -2.662 2.727 1.00 86.81 249 THR A O 1
ATOM 2002 N N . CYS A 1 250 ? 11.300 -0.939 2.960 1.00 86.44 250 CYS A N 1
ATOM 2003 C CA . CYS A 1 250 ? 12.179 -1.608 3.911 1.00 86.44 250 CYS A CA 1
ATOM 2004 C C . CYS A 1 250 ? 11.510 -1.734 5.288 1.00 86.44 250 CYS A C 1
ATOM 2006 O O . CYS A 1 250 ? 11.156 -0.711 5.872 1.00 86.44 250 CYS A O 1
ATOM 2008 N N . PRO A 1 251 ? 11.417 -2.945 5.869 1.00 80.75 251 PRO A N 1
ATOM 2009 C CA . PRO A 1 251 ? 10.740 -3.123 7.151 1.00 80.75 251 PRO A CA 1
ATOM 2010 C C . PRO A 1 251 ? 11.507 -2.517 8.339 1.00 80.75 251 PRO A C 1
ATOM 2012 O O . PRO A 1 251 ? 10.888 -2.182 9.342 1.00 80.75 251 PRO A O 1
ATOM 2015 N N . LYS A 1 252 ? 12.835 -2.334 8.246 1.00 84.38 252 LYS A N 1
ATOM 2016 C CA . LYS A 1 252 ? 13.631 -1.694 9.310 1.00 84.38 252 LYS A CA 1
ATOM 2017 C C . LYS A 1 252 ? 13.519 -0.170 9.310 1.00 84.38 252 LYS A C 1
ATOM 2019 O O . LYS A 1 252 ? 13.392 0.421 10.377 1.00 84.38 252 LYS A O 1
ATOM 2024 N N . CYS A 1 253 ? 13.621 0.473 8.144 1.00 85.31 253 CYS A N 1
ATOM 2025 C CA . CYS A 1 253 ? 13.743 1.936 8.065 1.00 85.31 253 CYS A CA 1
ATOM 2026 C C . CYS A 1 253 ? 12.593 2.655 7.351 1.00 85.31 253 CYS A C 1
ATOM 2028 O O . CYS A 1 253 ? 12.642 3.874 7.247 1.00 85.31 253 CYS A O 1
ATOM 2030 N N . GLY A 1 254 ? 11.598 1.942 6.817 1.00 80.94 254 GLY A N 1
ATOM 2031 C CA . GLY A 1 254 ? 10.436 2.537 6.143 1.00 80.94 254 GLY A CA 1
ATOM 2032 C C . GLY A 1 254 ? 10.716 3.143 4.762 1.00 80.94 254 GLY A C 1
ATOM 2033 O O . GLY A 1 254 ? 9.784 3.489 4.048 1.00 80.94 254 GLY A O 1
ATOM 2034 N N . LYS A 1 255 ? 11.980 3.241 4.331 1.00 87.75 255 LYS A N 1
ATOM 2035 C CA . LYS A 1 255 ? 12.334 3.784 3.011 1.00 87.75 255 LYS A CA 1
ATOM 2036 C C . LYS A 1 255 ? 12.129 2.759 1.895 1.00 87.75 255 LYS A C 1
ATOM 2038 O O . LYS A 1 255 ? 12.359 1.561 2.083 1.00 87.75 255 LYS A O 1
ATOM 2043 N N . LEU A 1 256 ? 11.770 3.244 0.708 1.00 89.56 256 LEU A N 1
ATOM 2044 C CA . LEU A 1 256 ? 11.576 2.421 -0.484 1.00 89.56 256 LEU A CA 1
ATOM 2045 C C . LEU A 1 256 ? 12.898 1.783 -0.941 1.00 89.56 256 LEU A C 1
ATOM 2047 O O . LEU A 1 256 ? 13.897 2.474 -1.152 1.00 89.56 256 LEU A O 1
ATOM 2051 N N . ARG A 1 257 ? 12.920 0.461 -1.118 1.00 93.50 257 ARG A N 1
ATOM 2052 C CA . ARG A 1 257 ? 14.099 -0.283 -1.577 1.00 93.50 257 ARG A CA 1
ATOM 2053 C C . ARG A 1 257 ? 14.186 -0.267 -3.094 1.00 93.50 257 ARG A C 1
ATOM 2055 O O . ARG A 1 257 ? 13.193 -0.412 -3.797 1.00 93.50 257 ARG A O 1
ATOM 2062 N N . THR A 1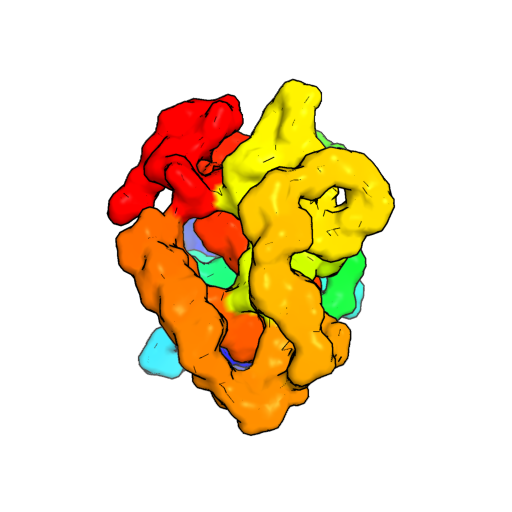 258 ? 15.412 -0.195 -3.589 1.00 94.75 258 THR A N 1
ATOM 2063 C CA . THR A 1 258 ? 15.700 -0.500 -4.989 1.00 94.75 258 THR A CA 1
ATOM 2064 C C . THR A 1 258 ? 15.552 -1.995 -5.262 1.00 94.75 258 THR A C 1
ATOM 2066 O O . THR A 1 258 ? 15.906 -2.840 -4.434 1.00 94.75 258 THR A O 1
ATOM 2069 N N . VAL A 1 259 ? 15.059 -2.341 -6.451 1.00 94.81 259 VAL A N 1
ATOM 2070 C CA . VAL A 1 259 ? 14.957 -3.742 -6.894 1.00 94.81 259 VAL A CA 1
ATOM 2071 C C . VAL A 1 259 ? 16.309 -4.325 -7.306 1.00 94.81 259 VAL A C 1
ATOM 2073 O O . VAL A 1 259 ? 16.447 -5.543 -7.374 1.00 94.81 259 VAL A O 1
ATOM 2076 N N . HIS A 1 260 ? 17.306 -3.469 -7.544 1.00 94.06 260 HIS A N 1
ATOM 2077 C CA . HIS A 1 260 ? 18.610 -3.852 -8.091 1.00 94.06 260 HIS A CA 1
ATOM 2078 C C . HIS A 1 260 ? 19.616 -4.355 -7.051 1.00 94.06 260 HIS A C 1
ATOM 2080 O O . HIS A 1 260 ? 20.684 -4.819 -7.438 1.00 94.06 260 HIS A O 1
ATOM 2086 N N . HIS A 1 261 ? 19.292 -4.260 -5.760 1.00 92.75 261 HIS A N 1
ATOM 2087 C CA . HIS A 1 261 ? 20.111 -4.805 -4.681 1.00 92.75 261 HIS A CA 1
ATOM 2088 C C . HIS A 1 261 ? 19.291 -5.766 -3.816 1.00 92.75 261 HIS A C 1
ATOM 2090 O O . HIS A 1 261 ? 18.061 -5.674 -3.709 1.00 92.75 261 HIS A O 1
ATOM 2096 N N . ASP A 1 262 ? 19.989 -6.708 -3.206 1.00 91.56 262 ASP A N 1
ATOM 2097 C CA . ASP A 1 262 ? 19.499 -7.636 -2.192 1.00 91.56 262 ASP A CA 1
ATOM 2098 C C . ASP A 1 262 ? 19.474 -7.010 -0.790 1.00 91.56 262 ASP A C 1
ATOM 2100 O O . ASP A 1 262 ? 18.779 -7.516 0.075 1.00 91.56 262 ASP A O 1
ATOM 2104 N N . TYR A 1 263 ? 20.067 -5.835 -0.571 1.00 92.81 263 TYR A N 1
ATOM 2105 C CA . TYR A 1 263 ? 19.967 -5.075 0.682 1.00 92.81 263 TYR A CA 1
ATOM 2106 C C . TYR A 1 263 ? 19.270 -3.710 0.513 1.00 92.81 263 TYR A C 1
ATOM 2108 O O . TYR A 1 263 ? 19.059 -3.202 -0.589 1.00 92.81 263 TYR A O 1
ATOM 2116 N N . CYS A 1 264 ? 18.843 -3.111 1.624 1.00 93.56 264 CYS A N 1
ATOM 2117 C CA . CYS A 1 264 ? 18.311 -1.754 1.680 1.00 93.56 264 CYS A CA 1
ATOM 2118 C C . CYS A 1 264 ? 19.470 -0.754 1.665 1.00 93.56 264 CYS A C 1
ATOM 2120 O O . CYS A 1 264 ? 20.251 -0.696 2.615 1.00 93.56 264 CYS A O 1
ATOM 2122 N N . ILE A 1 265 ? 19.573 0.071 0.623 1.00 93.94 265 ILE A N 1
ATOM 2123 C CA . ILE A 1 265 ? 20.696 1.011 0.475 1.00 93.94 265 ILE A CA 1
ATOM 2124 C C . ILE A 1 265 ? 20.791 2.037 1.614 1.00 93.94 265 ILE A C 1
ATOM 2126 O O . ILE A 1 265 ? 21.891 2.515 1.896 1.00 93.94 265 ILE A O 1
ATOM 2130 N N . HIS A 1 266 ? 19.670 2.295 2.299 1.00 92.44 266 HIS A N 1
ATOM 2131 C CA . HIS A 1 266 ? 19.532 3.290 3.364 1.00 92.44 266 HIS A CA 1
ATOM 2132 C C . HIS A 1 266 ? 19.954 2.797 4.751 1.00 92.44 266 HIS A C 1
ATOM 2134 O O . HIS A 1 266 ? 20.500 3.572 5.522 1.00 92.44 266 HIS A O 1
ATOM 2140 N N . CYS A 1 267 ? 19.686 1.533 5.094 1.00 93.56 267 CYS A N 1
ATOM 2141 C CA . CYS A 1 267 ? 19.942 0.998 6.445 1.00 93.56 267 CYS A CA 1
ATOM 2142 C C . CYS A 1 267 ? 20.655 -0.362 6.455 1.00 93.56 267 CYS A C 1
ATOM 2144 O O . CYS A 1 267 ? 20.736 -1.011 7.498 1.00 93.56 267 CYS A O 1
ATOM 2146 N N . LYS A 1 268 ? 21.091 -0.822 5.277 1.00 94.50 268 LYS A N 1
ATOM 2147 C CA . LYS A 1 268 ? 21.837 -2.064 5.027 1.00 94.50 268 LYS A CA 1
ATOM 2148 C C . LYS A 1 268 ? 21.128 -3.364 5.435 1.00 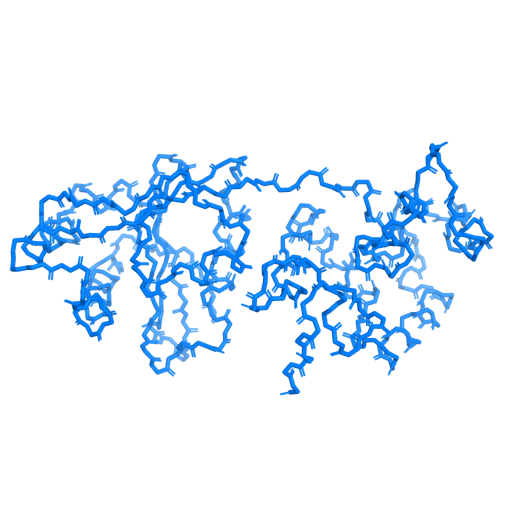94.50 268 LYS A C 1
ATOM 2150 O O . LYS A 1 268 ? 21.746 -4.417 5.448 1.00 94.50 268 LYS A O 1
ATOM 2155 N N . GLN A 1 269 ? 19.821 -3.322 5.710 1.00 91.12 269 GLN A N 1
ATOM 2156 C CA . GLN A 1 269 ? 19.038 -4.532 5.985 1.00 91.12 269 GLN A CA 1
ATOM 2157 C C . GLN A 1 269 ? 18.953 -5.418 4.733 1.00 91.12 269 GLN A C 1
ATOM 2159 O O . GLN A 1 269 ? 18.566 -4.924 3.673 1.00 91.12 269 GLN A O 1
ATOM 2164 N N . GLN A 1 270 ? 19.241 -6.713 4.859 1.00 89.12 270 GLN A N 1
ATOM 2165 C CA . GLN A 1 270 ? 19.097 -7.686 3.771 1.00 89.12 270 GLN A CA 1
ATOM 2166 C C . GLN A 1 270 ? 17.623 -7.898 3.361 1.00 89.12 270 GLN A C 1
ATOM 2168 O O . GLN A 1 270 ? 16.684 -7.519 4.071 1.00 89.12 270 GLN A O 1
ATOM 2173 N N . LYS A 1 271 ? 17.370 -8.399 2.148 1.00 71.25 271 LYS A N 1
ATOM 2174 C CA . LYS A 1 271 ? 16.044 -8.889 1.737 1.00 71.25 271 LYS A CA 1
ATOM 2175 C C . LYS A 1 271 ? 15.789 -10.125 2.586 1.00 71.25 271 LYS A C 1
ATOM 2177 O O . LYS A 1 271 ? 16.641 -10.999 2.655 1.00 71.25 271 LYS A O 1
ATOM 2182 N N . LEU A 1 272 ? 14.648 -10.141 3.270 1.00 60.38 272 LEU A N 1
ATOM 2183 C CA . LEU A 1 272 ? 14.149 -11.377 3.854 1.00 60.38 272 LEU A CA 1
ATOM 2184 C C . LEU A 1 272 ? 13.900 -12.304 2.660 1.00 60.38 272 LEU A C 1
ATOM 2186 O O . LEU A 1 272 ? 13.162 -11.915 1.749 1.00 60.38 272 LEU A O 1
ATOM 2190 N N . THR A 1 273 ? 14.650 -13.403 2.606 1.00 48.50 273 THR A N 1
ATOM 2191 C CA . THR A 1 273 ? 14.473 -14.492 1.639 1.00 48.50 273 THR A CA 1
ATOM 2192 C C . THR A 1 273 ? 13.128 -15.156 1.838 1.00 48.50 273 THR A C 1
ATOM 2194 O O . THR A 1 273 ? 12.777 -15.365 3.022 1.00 48.50 273 THR A O 1
#

Foldseek 3Di:
DKDWDDLVCLVVQLVQQLVQCVVPQVVFFDPQRSVVSNCQSPDSVNSVQWTKMFDDDPNDGQWMWIAHPQQQETDTTGGHPVCPPVCRSVVNVLVSCLVRPDQKHKYFARPRCPLVVLLLQKDFPDDWDDDSGGITTIIMHGQDPVLQQQALLLDRVCLAPQCVDPPAHASHLNDPDGDHDPCSVPPCSRVPPQDDGHCVRHPCPVPPVSVVVQVVCCVQQVDGSSVSRVCCVVRNSSSSVSVQSNVQQDSPPSDGHHSNDQARPPPRHGNPD

Mean predicted aligned error: 5.43 Å

Secondary structure (DSSP, 8-state):
-EEEPPGGGHHHHHHHHHHHHHHH-GGGB-HHHHHHHHHHHT-HHHHHT-EEEEEEETTEEEEEEEEETTTTEEEEEEE-GGGTTSSHHHHHHHHHHHHS--SEEEEEE-TTTHHHHHHTTEEE-SS-EEETTEEEEEEEEE----GGGB-TTS-BGGGSTTTT-SSS----TT-SSS---HHHHT-HHHH-TT-SSSGGGSTTPSPHHHHHHHHHHHHHHS--HHHHHHHHHHH-HHHHHHHHHHHHB-TTT-PBPPTT-SB-TTT-PBP--

Nearest PDB structures (foldseek):
  5jph-assembly2_A  TM=7.236E-01  e=6.416E-07  Staphylococcus aureus subsp. aureus COL
  8fv0-assembly1_C  TM=6.282E-01  e=2.544E-06  Staphylococcus aureus
  3efa-assembly1_A-2  TM=7.420E-01  e=6.701E-05  Lactiplantibacillus plantarum WCFS1
  6vfn-assembly1_A  TM=6.312E-01  e=1.344E-05  Bacillus thuringiensis
  1xeb-assembly6_F  TM=6.533E-01  e=4.994E-04  Pseudomonas aeruginosa

Solvent-accessible surface area (backbone atoms only — not comparable to full-atom values): 15115 Å² total; per-residue (Å²): 91,76,47,75,57,56,80,92,47,44,68,62,49,32,54,51,41,51,56,36,45,63,75,67,36,63,93,31,41,46,74,56,16,52,51,50,51,49,59,45,56,72,28,66,72,63,46,66,62,39,53,42,33,36,32,35,58,97,85,39,82,45,28,42,40,25,22,27,78,84,44,36,30,49,76,41,77,37,54,39,76,94,55,52,96,70,55,53,70,60,51,51,52,57,48,50,49,67,76,43,68,53,63,48,32,36,35,70,30,41,77,82,45,46,68,58,43,33,45,73,54,31,43,74,77,52,70,78,46,75,56,71,44,31,37,29,30,39,28,39,31,61,61,72,82,64,60,70,26,50,34,43,65,36,46,54,28,72,33,33,59,53,34,64,30,88,87,70,48,20,62,21,76,70,50,93,59,78,66,49,52,67,75,48,72,71,25,66,78,75,70,43,75,76,30,86,73,37,48,75,71,20,94,60,53,83,36,73,72,54,50,54,52,21,53,52,32,36,77,75,46,77,39,52,26,62,60,38,35,52,44,30,74,76,62,34,59,57,56,42,50,52,51,50,44,50,74,33,34,34,91,89,76,57,48,74,29,35,54,83,50,65,41,28,90,88,76,66,49,64,60,86,128